Protein AF-A0A8T4JIY3-F1 (afdb_monomer)

Nearest PDB structures (foldseek):
  6nmj-assembly2_B  TM=4.000E-01  e=3.974E-01  Rattus norvegicus
  6nmg-assembly2_B  TM=3.898E-01  e=3.974E-01  Rattus norvegicus
  6eml-assembly1_e  TM=4.149E-01  e=6.117E-01  Saccharomyces cerevisiae S288C
  5wyj-assembly1_E3  TM=3.965E-01  e=6.456E-01  Saccharomyces cerevisiae S288C
  6zqf-assembly1_JH  TM=3.705E-01  e=2.486E+00  Saccharomyces cerevisiae S288C

Sequence (212 aa):
MASLEEGLSELHGLRNDLVSVITIREGEGHFEEVEEYETGWNIPTKEEDEWVWDVEPITRPDIDKRDSARFRLSEIYQKSDWHYIRYQAGLFINSDDLNDKILMWVQELKSELNGLVTKYHGIEIKKVPDEKLRMRAMRDAVLLFQRTKSDPIKRLLEDTYKTNDLKIIRKFARNALGYKSSSDIAIDCSMCILGAAALFGAVYYSYKTIFD

Secondary structure (DSSP, 8-state):
---HHHHHHHHHHHHHHHT-EEEE--S-EEEEEEEEE-TT---EEEEEEEEEESSPPEEEE-HHHHHHHHHHHHHHHHH-S-HHHHHHHHHHTT-TTHHHHHHHHHHHHHHHHTTEE--STT--EE----HHHHHHHHHHHHHHHHHH--HHHHHHHHHHHHH-S-HHHHHHHHHHTTPPPHHHHHHHHHHHHHHHHHHHHHHHHHHHSS--

Radius of gyration: 31.27 Å; Cα contacts (8 Å, |Δi|>4): 229; chains: 1; bounding box: 88×63×67 Å

pLDDT: mean 80.01, std 18.88, range [41.5, 97.75]

Structure (mmCIF, N/CA/C/O backbone):
data_AF-A0A8T4JIY3-F1
#
_entry.id   AF-A0A8T4JIY3-F1
#
loop_
_atom_site.group_PDB
_atom_site.id
_atom_site.type_symbol
_atom_site.label_atom_id
_atom_site.label_alt_id
_atom_site.label_comp_id
_atom_site.label_asym_id
_atom_site.label_entity_id
_atom_site.label_seq_id
_atom_site.pdbx_PDB_ins_code
_atom_site.Cartn_x
_atom_site.Cartn_y
_atom_site.Cartn_z
_atom_site.occupancy
_atom_si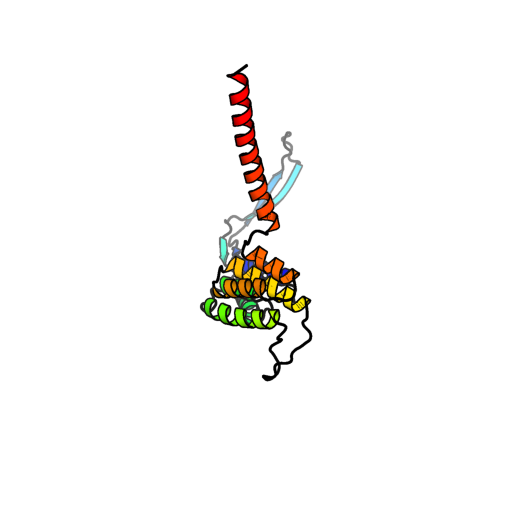te.B_iso_or_equiv
_atom_site.auth_seq_id
_atom_site.auth_comp_id
_atom_site.auth_asym_id
_atom_site.auth_atom_id
_atom_site.pdbx_PDB_model_num
ATOM 1 N N . MET A 1 1 ? 13.165 1.084 9.922 1.00 59.84 1 MET A N 1
ATOM 2 C CA . MET A 1 1 ? 11.867 0.890 9.246 1.00 59.84 1 MET A CA 1
ATOM 3 C C . MET A 1 1 ? 11.646 2.104 8.373 1.00 59.84 1 MET A C 1
ATOM 5 O O . MET A 1 1 ? 11.793 3.203 8.897 1.00 59.84 1 MET A O 1
ATOM 9 N N . ALA A 1 2 ? 11.388 1.910 7.080 1.00 77.50 2 ALA A N 1
ATOM 10 C CA . ALA A 1 2 ? 11.090 3.017 6.172 1.00 77.50 2 ALA A CA 1
ATOM 11 C C . ALA A 1 2 ? 9.747 3.661 6.551 1.00 77.50 2 ALA A C 1
ATOM 13 O O . ALA A 1 2 ? 8.819 2.970 7.001 1.00 77.50 2 ALA A O 1
ATOM 14 N N . SER A 1 3 ? 9.645 4.980 6.398 1.00 90.38 3 SER A N 1
ATOM 15 C CA . SER A 1 3 ? 8.371 5.678 6.589 1.00 90.38 3 SER A CA 1
ATOM 16 C C . SER A 1 3 ? 7.362 5.288 5.497 1.00 90.38 3 SER A C 1
ATOM 18 O O . SER A 1 3 ? 7.722 4.724 4.461 1.00 90.38 3 SER A O 1
ATOM 20 N N . LEU A 1 4 ? 6.070 5.545 5.735 1.00 90.75 4 LEU A N 1
ATOM 21 C CA . LEU A 1 4 ? 5.038 5.304 4.719 1.00 90.75 4 LEU A CA 1
ATOM 22 C C . LEU A 1 4 ? 5.310 6.166 3.480 1.00 90.75 4 LEU A C 1
ATOM 24 O O . LEU A 1 4 ? 5.181 5.704 2.353 1.00 90.75 4 LEU A O 1
ATOM 28 N N . GLU A 1 5 ? 5.698 7.414 3.709 1.00 93.00 5 GLU A N 1
ATOM 29 C CA . GLU A 1 5 ? 5.978 8.420 2.696 1.00 93.00 5 GLU A CA 1
ATOM 30 C C . GLU A 1 5 ? 7.184 8.029 1.833 1.00 93.00 5 GLU A C 1
ATOM 32 O O . GLU A 1 5 ? 7.093 8.084 0.607 1.00 93.00 5 GLU A O 1
ATOM 37 N N . GLU A 1 6 ? 8.273 7.556 2.451 1.00 92.56 6 GLU A N 1
ATOM 38 C CA . GLU A 1 6 ? 9.433 7.004 1.736 1.00 92.56 6 GLU A CA 1
ATOM 39 C C . GLU A 1 6 ? 9.028 5.835 0.840 1.00 92.56 6 GLU A C 1
ATOM 41 O O . GLU A 1 6 ? 9.345 5.829 -0.348 1.00 92.56 6 GLU A O 1
ATOM 46 N N . GLY A 1 7 ? 8.279 4.872 1.383 1.00 91.94 7 GLY A N 1
ATOM 47 C CA . GLY A 1 7 ? 7.881 3.698 0.616 1.00 91.94 7 GLY A CA 1
ATOM 48 C C . GLY A 1 7 ? 6.887 4.013 -0.511 1.00 91.94 7 GLY A C 1
ATOM 49 O O . GLY A 1 7 ? 6.925 3.375 -1.561 1.00 91.94 7 GLY A O 1
ATOM 50 N N . LEU A 1 8 ? 6.026 5.025 -0.352 1.00 92.88 8 LEU A N 1
ATOM 51 C CA . LEU A 1 8 ? 5.161 5.507 -1.436 1.00 92.88 8 LEU A CA 1
ATOM 52 C C . LEU A 1 8 ? 5.941 6.255 -2.520 1.00 92.88 8 LEU A C 1
ATOM 54 O O . LEU A 1 8 ? 5.627 6.105 -3.702 1.00 92.88 8 LEU A O 1
ATOM 58 N N . SER A 1 9 ? 6.955 7.028 -2.130 1.00 93.44 9 SER A N 1
ATOM 59 C CA . SER A 1 9 ? 7.862 7.690 -3.068 1.00 93.44 9 SER A CA 1
ATOM 60 C C . SER A 1 9 ? 8.637 6.662 -3.901 1.00 93.44 9 SER A C 1
ATOM 62 O O . SER A 1 9 ? 8.644 6.746 -5.130 1.00 93.44 9 SER A O 1
ATOM 64 N N . GLU A 1 10 ? 9.192 5.629 -3.251 1.00 95.19 10 GLU A N 1
ATOM 65 C CA . GLU A 1 10 ? 9.881 4.518 -3.923 1.00 95.19 10 GLU A CA 1
ATOM 66 C C . GLU A 1 10 ? 8.942 3.799 -4.905 1.00 95.19 10 GLU A C 1
ATOM 68 O O . GLU A 1 10 ? 9.286 3.628 -6.073 1.00 95.19 10 GLU A O 1
ATOM 73 N N . LEU A 1 11 ? 7.713 3.465 -4.487 1.00 94.56 11 LEU A N 1
ATOM 74 C CA . LEU A 1 11 ? 6.709 2.857 -5.370 1.00 94.56 11 LEU A CA 1
ATOM 75 C C . LEU A 1 11 ? 6.400 3.705 -6.608 1.00 94.56 11 LEU A C 1
ATOM 77 O O . LEU A 1 11 ? 6.222 3.156 -7.696 1.00 94.56 11 LEU A O 1
ATOM 81 N N . HIS A 1 12 ? 6.301 5.025 -6.454 1.00 93.06 12 HIS A N 1
ATOM 82 C CA . HIS A 1 12 ? 6.018 5.921 -7.571 1.00 93.06 12 HIS A CA 1
ATOM 83 C C . HIS A 1 12 ? 7.179 5.966 -8.571 1.00 93.06 12 HIS A C 1
ATOM 85 O O . HIS A 1 12 ? 6.938 5.891 -9.776 1.00 93.06 12 HI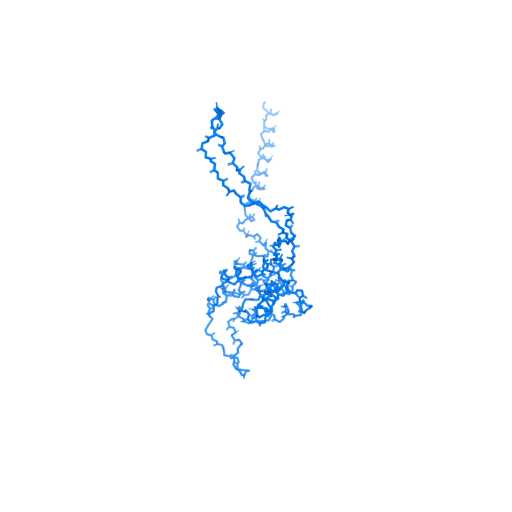S A O 1
ATOM 91 N N . GLY A 1 13 ? 8.423 6.026 -8.083 1.00 93.44 13 GLY A N 1
ATOM 92 C CA . GLY A 1 13 ? 9.618 5.945 -8.927 1.00 93.44 13 GLY A CA 1
ATOM 93 C C . GLY A 1 13 ? 9.661 4.641 -9.723 1.00 93.44 13 GLY A C 1
ATOM 94 O O . GLY A 1 13 ? 9.693 4.664 -10.950 1.00 93.44 13 GLY A O 1
ATOM 95 N N . LEU A 1 14 ? 9.510 3.508 -9.034 1.00 95.31 14 LEU A N 1
ATOM 96 C CA . LEU A 1 14 ? 9.540 2.185 -9.664 1.00 95.31 14 LEU A CA 1
ATOM 97 C C . LEU A 1 14 ? 8.408 1.985 -10.677 1.00 95.31 14 LEU A C 1
ATOM 99 O O . LEU A 1 14 ? 8.605 1.361 -11.717 1.00 95.31 14 LEU A O 1
ATOM 103 N N . ARG A 1 15 ? 7.218 2.535 -10.413 1.00 94.19 15 ARG A N 1
ATOM 104 C CA . ARG A 1 15 ? 6.114 2.515 -11.380 1.00 94.19 15 ARG A CA 1
ATOM 105 C C . ARG A 1 15 ? 6.480 3.250 -12.673 1.00 94.19 15 ARG A C 1
ATOM 107 O O . ARG A 1 15 ? 6.110 2.782 -13.746 1.00 94.19 15 ARG A O 1
ATOM 114 N N . ASN A 1 16 ? 7.173 4.383 -12.580 1.00 93.25 16 ASN A N 1
ATOM 115 C CA . ASN A 1 16 ? 7.617 5.123 -13.761 1.00 93.25 16 ASN A CA 1
ATOM 116 C C . ASN A 1 16 ? 8.701 4.343 -14.516 1.00 93.25 16 ASN A C 1
ATOM 118 O O . ASN A 1 16 ? 8.651 4.252 -15.742 1.00 93.25 16 ASN A O 1
ATOM 122 N N . ASP A 1 17 ? 9.611 3.696 -13.788 1.00 93.81 17 ASP A N 1
ATOM 123 C CA . ASP A 1 17 ? 10.648 2.852 -14.382 1.00 93.81 17 ASP A CA 1
ATOM 124 C C . ASP A 1 17 ? 10.060 1.628 -15.107 1.00 93.81 17 ASP A C 1
ATOM 126 O O . ASP A 1 17 ? 10.534 1.273 -16.186 1.00 93.81 17 ASP A O 1
ATOM 130 N N . LEU A 1 18 ? 8.958 1.042 -14.616 1.00 91.44 18 LEU A N 1
ATOM 131 C CA . LEU A 1 18 ? 8.245 -0.053 -15.296 1.00 91.44 18 LEU A CA 1
ATOM 132 C C . LEU A 1 18 ? 7.708 0.306 -16.689 1.00 91.44 18 LEU A C 1
ATOM 134 O O . LEU A 1 18 ? 7.499 -0.584 -17.518 1.00 91.44 18 LEU A O 1
ATOM 138 N N . VAL A 1 19 ? 7.447 1.586 -16.947 1.00 89.62 19 VAL A N 1
ATOM 139 C CA . VAL A 1 19 ? 6.950 2.071 -18.244 1.00 89.62 19 VAL A CA 1
ATOM 140 C C . VAL A 1 19 ? 8.001 2.870 -19.007 1.00 89.62 19 VAL A C 1
ATOM 142 O O . VAL A 1 19 ? 7.714 3.370 -20.094 1.00 89.62 19 VAL A O 1
ATOM 145 N N . SER A 1 20 ? 9.224 2.953 -18.480 1.00 85.88 20 SER A N 1
ATOM 146 C CA . SER A 1 20 ? 10.298 3.757 -19.055 1.00 85.88 20 SER A CA 1
ATOM 147 C C . SER A 1 20 ? 10.656 3.321 -20.477 1.00 85.88 20 SER A C 1
ATOM 149 O O . SER A 1 20 ? 10.541 2.148 -20.864 1.00 85.88 20 SER A O 1
ATOM 151 N N . VAL A 1 21 ? 11.037 4.305 -21.283 1.00 86.88 21 VAL A N 1
ATOM 152 C CA . VAL A 1 21 ? 11.451 4.142 -22.675 1.00 86.88 21 VAL A CA 1
ATOM 153 C C . VAL A 1 21 ? 12.793 4.832 -22.871 1.00 86.88 21 VAL A C 1
ATOM 155 O O . VAL A 1 21 ? 13.061 5.867 -22.262 1.00 86.88 21 VAL A O 1
ATOM 158 N N . ILE A 1 22 ? 13.622 4.249 -23.724 1.00 83.62 22 ILE A N 1
ATOM 159 C CA . ILE A 1 22 ? 14.832 4.864 -24.252 1.00 83.62 22 ILE A CA 1
ATOM 160 C C . ILE A 1 22 ? 14.538 5.452 -25.624 1.00 83.62 22 ILE A C 1
ATOM 162 O O . ILE A 1 22 ? 13.816 4.862 -26.430 1.00 83.62 22 ILE A O 1
ATOM 166 N N . THR A 1 23 ? 15.127 6.609 -25.887 1.00 84.44 23 THR A N 1
ATOM 167 C CA . THR A 1 23 ? 15.094 7.248 -27.198 1.00 84.44 23 THR A CA 1
ATOM 168 C C . THR A 1 23 ? 16.421 6.975 -27.884 1.00 84.44 23 THR A C 1
ATOM 170 O O . THR A 1 23 ? 17.469 7.364 -27.373 1.00 84.44 23 THR A O 1
ATOM 173 N N . ILE A 1 24 ? 16.377 6.294 -29.023 1.00 81.31 24 ILE A N 1
ATOM 174 C CA . ILE A 1 24 ? 17.552 5.936 -29.813 1.00 81.31 24 ILE A CA 1
ATOM 175 C C . ILE A 1 24 ? 17.487 6.715 -31.126 1.00 81.31 24 ILE A C 1
ATOM 177 O O . ILE A 1 24 ? 16.452 6.730 -31.789 1.00 81.31 24 ILE A O 1
ATOM 181 N N . ARG A 1 25 ? 18.589 7.361 -31.504 1.00 79.69 25 ARG A N 1
ATOM 182 C CA . ARG A 1 25 ? 18.784 7.917 -32.847 1.00 79.69 25 ARG A CA 1
ATOM 183 C C . ARG A 1 25 ? 19.836 7.054 -33.543 1.00 79.69 25 ARG A C 1
ATOM 185 O O . ARG A 1 25 ? 20.986 7.042 -33.120 1.00 79.69 25 ARG A O 1
ATOM 192 N N . GLU A 1 26 ? 19.419 6.271 -34.536 1.00 72.50 26 GLU A N 1
ATOM 193 C CA . GLU A 1 26 ? 20.295 5.428 -35.366 1.00 72.50 26 GLU A CA 1
ATOM 194 C C . GLU A 1 26 ? 20.371 6.071 -36.763 1.00 72.50 26 GLU A C 1
ATOM 196 O O . GLU A 1 26 ? 19.518 5.813 -37.607 1.00 72.50 26 GLU A O 1
ATOM 201 N N . GLY A 1 27 ? 21.346 6.956 -36.991 1.00 71.94 27 GLY A N 1
ATOM 202 C CA . GLY A 1 27 ? 21.536 7.644 -38.273 1.00 71.94 27 GLY A CA 1
ATOM 203 C C . GLY A 1 27 ? 22.726 8.600 -38.264 1.00 71.94 27 GLY A C 1
ATOM 204 O O . GLY A 1 27 ? 23.364 8.792 -37.228 1.00 71.94 27 GLY A O 1
ATOM 205 N N . GLU A 1 28 ? 23.031 9.169 -39.427 1.00 70.38 28 GLU A N 1
ATOM 206 C CA . GLU A 1 28 ? 23.994 10.264 -39.549 1.00 70.38 28 GLU A CA 1
ATOM 207 C C . GLU A 1 28 ? 23.347 11.574 -39.069 1.00 70.38 28 GLU A C 1
ATOM 209 O O . GLU A 1 28 ? 22.123 11.700 -38.962 1.00 70.38 28 GLU A O 1
ATOM 214 N N . GLY A 1 29 ? 24.189 12.518 -38.679 1.00 79.75 29 GLY A N 1
ATOM 215 C CA . GLY A 1 29 ? 23.788 13.892 -38.439 1.00 79.75 29 GLY A CA 1
ATOM 216 C C . GLY A 1 29 ? 24.779 14.802 -39.138 1.00 79.75 29 GLY A C 1
ATOM 217 O O . GLY A 1 29 ? 25.861 14.365 -39.550 1.00 79.75 29 GLY A O 1
ATOM 218 N N . HIS A 1 30 ? 24.414 16.064 -39.254 1.00 86.38 30 HIS A N 1
ATOM 219 C CA . HIS A 1 30 ? 25.266 17.091 -39.819 1.00 86.38 30 HIS A CA 1
ATOM 220 C C . HIS A 1 30 ? 25.228 18.334 -38.934 1.00 86.38 30 HIS A C 1
ATOM 222 O O . HIS A 1 30 ? 24.349 18.495 -38.089 1.00 86.38 30 HIS A O 1
ATOM 228 N N . PHE A 1 31 ? 26.225 19.197 -39.100 1.00 83.81 31 PHE A N 1
ATOM 229 C CA . PHE A 1 31 ? 26.163 20.538 -38.538 1.00 83.81 31 PHE A CA 1
ATOM 230 C C . PHE A 1 31 ? 25.357 21.413 -39.489 1.00 83.81 31 PHE A C 1
ATOM 232 O O . PHE A 1 31 ? 25.666 21.467 -40.682 1.00 83.81 31 PHE A O 1
ATOM 239 N N . GLU A 1 32 ? 24.323 22.050 -38.961 1.00 81.31 32 GLU A N 1
ATOM 240 C CA . GLU A 1 32 ? 23.561 23.078 -39.653 1.00 81.31 32 GLU A CA 1
ATOM 241 C C . GLU A 1 32 ? 23.903 24.422 -39.010 1.00 81.31 32 GLU A C 1
ATOM 243 O O . GLU A 1 32 ? 23.937 24.549 -37.784 1.00 81.31 32 GLU A O 1
ATOM 248 N N . GLU A 1 33 ? 24.210 25.409 -39.845 1.00 77.06 33 GLU A N 1
ATOM 249 C CA . GLU A 1 33 ? 24.438 26.776 -39.394 1.00 77.06 33 GLU A CA 1
ATOM 250 C C . GLU A 1 33 ? 23.075 27.403 -39.100 1.00 77.06 33 GLU A C 1
ATOM 252 O O . GLU A 1 33 ? 22.235 27.543 -39.995 1.00 77.06 33 GLU A O 1
ATOM 257 N N . VAL A 1 34 ? 22.829 27.735 -37.833 1.00 71.56 34 VAL A N 1
ATOM 258 C CA . VAL A 1 34 ? 21.559 28.321 -37.406 1.00 71.56 34 VAL A CA 1
ATOM 259 C C . VAL A 1 34 ? 21.761 29.810 -37.173 1.00 71.56 34 VAL A C 1
ATOM 261 O O . VAL A 1 34 ? 22.510 30.227 -36.289 1.00 71.56 34 VAL A O 1
ATOM 264 N N . GLU A 1 35 ? 21.067 30.624 -37.965 1.00 66.06 35 GLU A N 1
ATOM 265 C CA . GLU A 1 35 ? 21.025 32.072 -37.775 1.00 66.06 35 GLU A CA 1
ATOM 266 C C . GLU A 1 35 ? 19.898 32.433 -36.798 1.00 66.06 35 GLU A C 1
ATOM 268 O O . GLU A 1 35 ? 18.708 32.287 -37.101 1.00 66.06 35 GLU A O 1
ATOM 273 N N . GLU A 1 36 ? 20.259 32.924 -35.611 1.00 62.16 36 GLU A N 1
ATOM 274 C CA . GLU A 1 36 ? 19.281 33.443 -34.655 1.00 62.16 36 GLU A CA 1
ATOM 275 C C . GLU A 1 36 ? 18.971 34.918 -34.966 1.00 62.16 36 GLU A C 1
ATOM 277 O O . GLU A 1 36 ? 19.860 35.773 -35.045 1.00 62.16 36 GLU A O 1
ATOM 282 N N . TYR A 1 37 ? 17.684 35.223 -35.153 1.00 61.47 37 TYR A N 1
ATOM 283 C CA . TYR A 1 37 ? 17.202 36.575 -35.433 1.00 61.47 37 TYR A CA 1
ATOM 284 C C . TYR A 1 37 ? 16.471 37.147 -34.216 1.00 61.47 37 TYR A C 1
ATOM 286 O O . TYR A 1 37 ? 15.484 36.576 -33.746 1.00 61.47 37 TYR A O 1
ATOM 294 N N . GLU A 1 38 ? 16.875 38.329 -33.746 1.00 54.97 38 GLU A N 1
ATOM 295 C CA . GLU A 1 38 ? 16.067 39.083 -32.785 1.00 54.97 38 GLU A CA 1
ATOM 296 C C . GLU A 1 38 ? 14.801 39.626 -33.468 1.00 54.97 38 GLU A C 1
ATOM 298 O O . GLU A 1 38 ? 14.848 40.339 -34.474 1.00 54.97 38 GLU A O 1
ATOM 303 N N . THR A 1 39 ? 13.630 39.312 -32.907 1.00 59.09 39 THR A N 1
ATOM 304 C CA . THR A 1 39 ? 12.340 39.765 -33.441 1.00 59.09 39 THR A CA 1
ATOM 305 C C . THR A 1 39 ? 12.288 41.291 -33.561 1.00 59.09 39 THR A C 1
ATOM 307 O O . THR A 1 39 ? 12.209 41.996 -32.555 1.00 59.09 39 THR A O 1
ATOM 310 N N . GLY A 1 40 ? 12.276 41.797 -34.798 1.00 62.28 40 GLY A N 1
ATOM 311 C CA . GLY A 1 40 ? 12.098 43.219 -35.121 1.00 62.28 40 GLY A CA 1
ATOM 312 C C . GLY A 1 40 ? 13.208 43.840 -35.974 1.00 62.28 40 GLY A C 1
ATOM 313 O O . GLY A 1 40 ? 12.975 44.899 -36.556 1.00 62.28 40 GLY A O 1
ATOM 314 N N . TRP A 1 41 ? 14.364 43.183 -36.111 1.00 58.47 41 TRP A N 1
ATOM 315 C CA . TRP A 1 41 ? 15.469 43.638 -36.960 1.00 58.47 41 TRP A CA 1
ATOM 316 C C . TRP A 1 41 ? 16.076 42.432 -37.691 1.00 58.47 41 TRP A C 1
ATOM 318 O O . TRP A 1 41 ? 16.508 41.483 -37.053 1.00 58.47 41 TRP A O 1
ATOM 328 N N . ASN A 1 42 ? 16.120 42.453 -39.030 1.00 58.94 42 ASN A N 1
ATOM 329 C CA . ASN A 1 42 ? 16.755 41.404 -39.852 1.00 58.94 42 ASN A CA 1
ATOM 330 C C . ASN A 1 42 ? 18.294 41.505 -39.791 1.00 58.94 42 ASN A C 1
ATOM 332 O O . ASN A 1 42 ? 18.949 41.680 -40.817 1.00 58.94 42 ASN A O 1
ATOM 336 N N . ILE A 1 43 ? 18.867 41.502 -38.590 1.00 61.25 43 ILE A N 1
ATOM 337 C CA . ILE A 1 43 ? 20.313 41.487 -38.374 1.00 61.25 43 ILE A CA 1
ATOM 338 C C . ILE A 1 43 ? 20.604 40.207 -37.583 1.00 61.25 43 ILE A C 1
ATOM 340 O O . ILE A 1 43 ? 20.164 40.130 -36.435 1.00 61.25 43 ILE A O 1
ATOM 344 N N . PRO A 1 44 ? 21.282 39.206 -38.174 1.00 56.81 44 PRO A N 1
ATOM 345 C CA . PRO A 1 44 ? 21.654 37.994 -37.453 1.00 56.81 44 PRO A CA 1
ATOM 346 C C . PRO A 1 44 ? 22.625 38.363 -36.327 1.00 56.81 44 PRO A C 1
ATOM 348 O O . PRO A 1 44 ? 23.573 39.127 -36.530 1.00 56.81 44 PRO A O 1
ATOM 351 N N . THR A 1 45 ? 22.347 37.889 -35.113 1.00 60.09 45 THR A N 1
ATOM 352 C CA . THR A 1 45 ? 23.108 38.259 -33.908 1.00 60.09 45 THR A CA 1
ATOM 353 C C . THR A 1 45 ? 24.149 37.212 -33.519 1.00 60.09 45 THR A C 1
ATOM 355 O O . THR A 1 45 ? 25.065 37.533 -32.755 1.00 60.09 45 THR A O 1
ATOM 358 N N . LYS A 1 46 ? 24.045 35.986 -34.049 1.00 60.72 46 LYS A N 1
ATOM 359 C CA . LYS A 1 46 ? 24.961 34.877 -33.769 1.00 60.72 46 LYS A CA 1
ATOM 360 C C . LYS A 1 46 ? 24.849 33.793 -34.847 1.00 60.72 46 LYS A C 1
ATOM 362 O O . LYS A 1 46 ? 23.739 33.396 -35.186 1.00 60.72 46 LYS A O 1
ATOM 367 N N . GLU A 1 47 ? 25.992 33.331 -35.344 1.00 58.12 47 GLU A N 1
ATOM 368 C CA . GLU A 1 47 ? 26.124 32.114 -36.153 1.00 58.12 47 GLU A CA 1
ATOM 369 C C . GLU A 1 47 ? 26.633 31.021 -35.202 1.00 58.12 47 GLU A C 1
ATOM 371 O O . GLU A 1 47 ? 27.737 31.134 -34.657 1.00 58.12 47 GLU A O 1
ATOM 376 N N . GLU A 1 48 ? 25.807 30.012 -34.918 1.00 67.88 48 GLU A N 1
ATOM 377 C CA . GLU A 1 48 ? 26.225 28.829 -34.161 1.00 67.88 48 GLU A CA 1
ATOM 378 C C . GLU A 1 48 ? 25.966 27.569 -34.985 1.00 67.88 48 GLU A C 1
ATOM 380 O O . GLU A 1 48 ? 24.887 27.387 -35.548 1.00 67.88 48 GLU A O 1
ATOM 385 N N . ASP A 1 49 ? 26.967 26.690 -35.033 1.00 76.00 49 ASP A N 1
ATOM 386 C CA . ASP A 1 49 ? 26.818 25.362 -35.617 1.00 76.00 49 ASP A CA 1
ATOM 387 C C . ASP A 1 49 ? 26.043 24.477 -34.633 1.00 76.00 49 ASP A C 1
ATOM 389 O O . ASP A 1 49 ? 26.563 24.092 -33.576 1.00 76.00 49 ASP A O 1
ATOM 393 N N . GLU A 1 50 ? 24.809 24.112 -34.979 1.00 79.31 50 GLU A N 1
ATOM 394 C CA . GLU A 1 50 ? 24.037 23.129 -34.224 1.00 79.31 50 GLU A CA 1
ATOM 395 C C . GLU A 1 50 ? 24.129 21.753 -34.889 1.00 79.31 50 GLU A C 1
ATOM 397 O O . GLU A 1 50 ? 24.003 21.599 -36.103 1.00 79.31 50 GLU A O 1
ATOM 402 N N . TRP A 1 51 ? 24.360 20.709 -34.087 1.00 81.38 51 TRP A N 1
ATOM 403 C CA . TRP A 1 51 ? 24.312 19.336 -34.588 1.00 81.38 51 TRP A CA 1
ATOM 404 C C . TRP A 1 51 ? 22.857 18.895 -34.768 1.00 81.38 51 TRP A C 1
ATOM 406 O O . TRP A 1 51 ? 22.143 18.644 -33.788 1.00 81.38 51 TRP A O 1
ATOM 416 N N . VAL A 1 52 ? 22.441 18.735 -36.020 1.00 82.38 52 VAL A N 1
ATOM 417 C CA . VAL A 1 52 ? 21.107 18.281 -36.407 1.00 82.38 52 VAL A CA 1
ATOM 418 C C . VAL A 1 52 ? 21.169 16.810 -36.809 1.00 82.38 52 VAL A C 1
ATOM 420 O O . VAL A 1 52 ? 22.098 16.339 -37.460 1.00 82.38 52 VAL A O 1
ATOM 423 N N . TRP A 1 53 ? 20.180 16.042 -36.358 1.00 79.75 53 TRP A N 1
ATOM 424 C CA . TRP A 1 53 ? 20.070 14.625 -36.696 1.00 79.75 53 TRP A CA 1
ATOM 425 C C . TRP A 1 53 ? 19.158 14.457 -37.906 1.00 79.75 53 TRP A C 1
ATOM 427 O O . TRP A 1 53 ? 18.012 14.898 -37.860 1.00 79.75 53 TRP A O 1
ATOM 437 N N . ASP A 1 54 ? 19.626 13.741 -38.929 1.00 82.38 54 ASP A N 1
ATOM 438 C CA . ASP A 1 54 ? 18.884 13.523 -40.181 1.00 82.38 54 ASP A CA 1
ATOM 439 C C . ASP A 1 54 ? 17.753 12.493 -40.061 1.00 82.38 54 ASP A C 1
ATOM 441 O O . ASP A 1 54 ? 16.982 12.269 -40.996 1.00 82.38 54 ASP A O 1
ATOM 445 N N . VAL A 1 55 ? 17.652 11.836 -38.905 1.00 82.38 55 V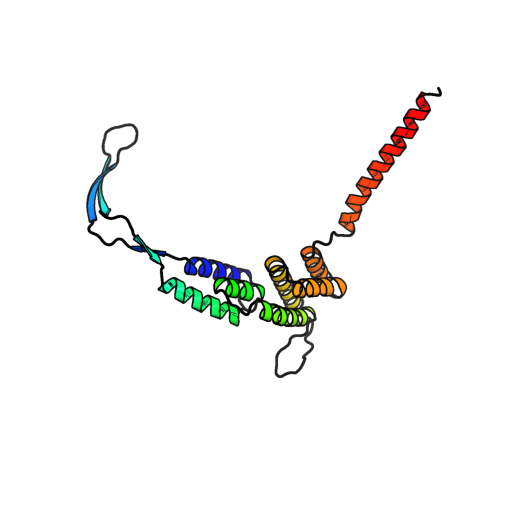AL A N 1
ATOM 446 C CA . VAL A 1 55 ? 16.663 10.794 -38.635 1.00 82.38 55 VAL A CA 1
ATOM 447 C C . VAL A 1 55 ? 15.825 11.119 -37.410 1.00 82.38 55 VAL A C 1
ATOM 449 O O . VAL A 1 55 ? 16.314 11.606 -36.384 1.00 82.38 55 VAL A O 1
ATOM 452 N N . GLU A 1 56 ? 14.543 10.776 -37.498 1.00 79.75 56 GLU A N 1
ATOM 453 C CA . GLU A 1 56 ? 13.644 10.874 -36.359 1.00 79.75 56 GLU A CA 1
ATOM 454 C C . GLU A 1 56 ? 14.045 9.884 -35.247 1.00 79.75 56 GLU A C 1
ATOM 456 O O . GLU A 1 56 ? 14.438 8.743 -35.517 1.00 79.75 56 GLU A O 1
ATOM 461 N N . PRO A 1 57 ? 13.936 10.287 -33.971 1.00 81.94 57 PRO A N 1
ATOM 462 C CA . PRO A 1 57 ? 14.211 9.403 -32.849 1.00 81.94 57 PRO A CA 1
ATOM 463 C C . PRO A 1 57 ? 13.220 8.233 -32.764 1.00 81.94 57 PRO A C 1
ATOM 465 O O . PRO A 1 57 ? 12.006 8.420 -32.798 1.00 81.94 57 PRO A O 1
ATOM 468 N N . ILE A 1 58 ? 13.739 7.029 -32.522 1.00 81.69 58 ILE A N 1
ATOM 469 C CA . ILE A 1 58 ? 12.951 5.817 -32.277 1.00 81.69 58 ILE A CA 1
ATOM 470 C C . ILE A 1 58 ? 12.881 5.565 -30.769 1.00 81.69 58 ILE A C 1
ATOM 472 O O . ILE A 1 58 ? 13.904 5.431 -30.098 1.00 81.69 58 ILE A O 1
ATOM 476 N N . THR A 1 59 ? 11.676 5.434 -30.217 1.00 87.19 59 THR A N 1
ATOM 477 C CA . THR A 1 59 ? 11.492 5.050 -28.809 1.00 87.19 59 THR A CA 1
ATOM 478 C C . THR A 1 59 ? 11.394 3.533 -28.659 1.00 87.19 59 THR A C 1
ATOM 480 O O . THR A 1 59 ? 10.538 2.905 -29.288 1.00 87.19 59 THR A O 1
ATOM 483 N N . ARG A 1 60 ? 12.215 2.933 -27.791 1.00 86.44 60 ARG A N 1
ATOM 484 C CA . ARG A 1 60 ? 12.146 1.508 -27.418 1.00 86.44 60 ARG A CA 1
ATOM 485 C C . ARG A 1 60 ? 11.970 1.353 -25.899 1.00 86.44 60 ARG A C 1
ATOM 487 O O . ARG A 1 60 ? 12.338 2.254 -25.152 1.00 86.44 60 ARG A O 1
ATOM 494 N N . PRO A 1 61 ? 11.402 0.242 -25.403 1.00 86.69 61 PRO A N 1
ATOM 495 C CA . PRO A 1 61 ? 11.400 -0.075 -23.974 1.00 86.69 61 PRO A CA 1
ATOM 496 C C . PRO A 1 61 ? 12.807 -0.058 -23.358 1.00 86.69 61 PRO A C 1
ATOM 498 O O . PRO A 1 61 ? 13.715 -0.676 -23.907 1.00 86.69 61 PRO A O 1
ATOM 501 N N . ASP A 1 62 ? 12.969 0.588 -22.202 1.00 93.69 62 ASP A N 1
ATOM 502 C CA . ASP A 1 62 ? 14.190 0.483 -21.390 1.00 93.69 62 ASP A CA 1
ATOM 503 C C . ASP A 1 62 ? 14.139 -0.833 -20.593 1.00 93.69 62 ASP A C 1
ATOM 505 O O . ASP A 1 62 ? 13.588 -0.894 -19.493 1.00 93.69 62 ASP A O 1
ATOM 509 N N . ILE A 1 63 ? 14.588 -1.931 -21.209 1.00 93.12 63 ILE A N 1
ATOM 510 C CA . ILE A 1 63 ? 14.441 -3.284 -20.643 1.00 93.12 63 ILE A CA 1
ATOM 511 C C . ILE A 1 63 ? 15.137 -3.384 -19.279 1.00 93.12 63 ILE A C 1
ATOM 513 O O . ILE A 1 63 ? 14.529 -3.877 -18.330 1.00 93.12 63 ILE A O 1
ATOM 517 N N . ASP A 1 64 ? 16.346 -2.836 -19.151 1.00 93.00 64 ASP A N 1
ATOM 518 C CA . ASP A 1 64 ? 17.140 -2.914 -17.922 1.00 93.00 64 ASP A CA 1
ATOM 519 C C . ASP A 1 64 ? 16.463 -2.183 -16.756 1.00 93.00 64 ASP A C 1
ATOM 521 O O . ASP A 1 64 ? 16.349 -2.733 -15.654 1.00 93.00 64 ASP A O 1
ATOM 525 N N . LYS A 1 65 ? 15.941 -0.966 -16.986 1.00 93.56 65 LYS A N 1
ATOM 526 C CA . LYS A 1 65 ? 15.177 -0.257 -15.946 1.00 93.56 65 LYS A CA 1
ATOM 527 C C . LYS A 1 65 ? 13.897 -0.984 -15.585 1.00 93.56 65 LYS A C 1
ATOM 529 O O . LYS A 1 65 ? 13.570 -1.080 -14.403 1.00 93.56 65 LYS A O 1
ATOM 534 N N . ARG A 1 66 ? 13.180 -1.514 -16.575 1.00 94.81 66 ARG A N 1
ATOM 535 C CA . ARG A 1 66 ? 11.931 -2.247 -16.338 1.00 94.81 66 ARG A CA 1
ATOM 536 C C . ARG A 1 66 ? 12.168 -3.501 -15.508 1.00 94.81 66 ARG A C 1
ATOM 538 O O . ARG A 1 66 ? 11.422 -3.740 -14.560 1.00 94.81 66 ARG A O 1
ATOM 545 N N . ASP A 1 67 ? 13.196 -4.279 -15.822 1.00 95.12 67 ASP A N 1
ATOM 546 C CA . ASP A 1 67 ? 13.492 -5.519 -15.108 1.00 95.12 67 ASP A CA 1
ATOM 547 C C . ASP A 1 67 ? 14.046 -5.252 -13.702 1.00 95.12 67 ASP A C 1
ATOM 549 O O . ASP A 1 67 ? 13.608 -5.893 -12.741 1.00 95.12 67 ASP A O 1
ATOM 553 N N . SER A 1 68 ? 14.897 -4.232 -13.542 1.00 96.19 68 SER A N 1
ATOM 554 C CA . SER A 1 68 ? 15.327 -3.747 -12.224 1.00 96.19 68 SER A CA 1
ATOM 555 C C . SER A 1 68 ? 14.133 -3.295 -11.370 1.00 96.19 68 SER A C 1
ATOM 557 O O . SER A 1 68 ? 13.992 -3.699 -10.210 1.00 96.19 68 SER A O 1
ATOM 559 N N . ALA A 1 69 ? 13.202 -2.538 -11.961 1.00 96.44 69 ALA A N 1
ATOM 560 C CA . ALA A 1 69 ? 12.002 -2.078 -11.275 1.00 96.44 69 ALA A CA 1
ATOM 561 C C . ALA A 1 69 ? 11.079 -3.236 -10.871 1.00 96.44 69 ALA A C 1
ATOM 563 O O . ALA A 1 69 ? 10.601 -3.269 -9.736 1.00 96.44 69 ALA A O 1
ATOM 564 N N . ARG A 1 70 ? 10.868 -4.227 -11.751 1.00 96.38 70 ARG A N 1
ATOM 565 C CA . ARG A 1 70 ? 10.102 -5.447 -11.430 1.00 96.38 70 ARG A CA 1
ATOM 566 C C . ARG A 1 70 ? 10.710 -6.205 -10.260 1.00 96.38 70 ARG A C 1
ATOM 568 O O . ARG A 1 70 ? 9.983 -6.576 -9.338 1.00 96.38 70 ARG A O 1
ATOM 575 N N . PHE A 1 71 ? 12.027 -6.413 -10.283 1.00 97.38 71 PHE A N 1
ATOM 576 C CA . PHE A 1 71 ? 12.733 -7.091 -9.200 1.00 97.38 71 PHE A CA 1
ATOM 577 C C . PHE A 1 71 ? 12.520 -6.358 -7.873 1.00 97.38 71 PHE A C 1
ATOM 579 O O . PHE A 1 71 ? 12.092 -6.961 -6.885 1.00 97.38 71 PHE A O 1
ATOM 586 N N . ARG A 1 72 ? 12.720 -5.036 -7.866 1.00 97.31 72 ARG A N 1
ATOM 587 C CA . ARG A 1 72 ? 12.571 -4.226 -6.657 1.00 97.31 72 ARG A CA 1
ATOM 588 C C . ARG A 1 72 ? 11.137 -4.211 -6.127 1.00 97.31 72 ARG A C 1
ATOM 590 O O . ARG A 1 72 ? 10.925 -4.347 -4.923 1.00 97.31 72 ARG A O 1
ATOM 597 N N . LEU A 1 73 ? 10.145 -4.114 -7.011 1.00 97.50 73 LEU A N 1
ATOM 598 C CA . LEU A 1 73 ? 8.733 -4.200 -6.634 1.00 97.50 73 LEU A CA 1
ATOM 599 C C . LEU A 1 73 ? 8.378 -5.563 -6.031 1.00 97.50 73 LEU A C 1
ATOM 601 O O . LEU A 1 73 ? 7.641 -5.611 -5.047 1.00 97.50 73 LEU A O 1
ATOM 605 N N . SER A 1 74 ? 8.944 -6.656 -6.549 1.00 97.00 74 SER A N 1
ATOM 606 C CA . SER A 1 74 ? 8.783 -7.983 -5.946 1.00 97.00 74 SER A CA 1
ATOM 607 C C . SER A 1 74 ? 9.368 -8.045 -4.529 1.00 97.00 74 SER A C 1
ATOM 609 O O . SER A 1 74 ? 8.763 -8.646 -3.639 1.00 97.00 74 SER A O 1
ATOM 611 N N . GLU A 1 75 ? 10.513 -7.406 -4.271 1.00 96.88 75 GLU A N 1
ATOM 612 C CA . GLU A 1 75 ? 11.065 -7.335 -2.913 1.00 96.88 75 GLU A CA 1
ATOM 613 C C . GLU A 1 75 ? 10.159 -6.549 -1.959 1.00 96.88 75 GLU A C 1
ATOM 615 O O . GLU A 1 75 ? 9.890 -7.005 -0.844 1.00 96.88 75 GLU A O 1
ATOM 620 N N . ILE A 1 76 ? 9.661 -5.388 -2.400 1.00 96.56 76 ILE A N 1
ATOM 621 C CA . ILE A 1 76 ? 8.734 -4.555 -1.623 1.00 96.56 76 ILE A CA 1
ATOM 622 C C . ILE A 1 76 ? 7.458 -5.339 -1.312 1.00 96.56 76 ILE A C 1
ATOM 624 O O . ILE A 1 76 ? 7.004 -5.336 -0.164 1.00 96.56 76 ILE A O 1
ATOM 628 N N . TYR A 1 77 ? 6.910 -6.048 -2.302 1.00 96.62 77 TYR A N 1
ATOM 629 C CA . TYR A 1 77 ? 5.727 -6.888 -2.139 1.00 96.62 77 TYR A CA 1
ATOM 630 C C . TYR A 1 77 ? 5.901 -7.928 -1.023 1.00 96.62 77 TYR A C 1
ATOM 632 O O . TYR A 1 77 ? 5.000 -8.127 -0.207 1.00 96.62 77 TYR A O 1
ATOM 640 N N . GLN A 1 78 ? 7.078 -8.548 -0.943 1.00 94.44 78 GLN A N 1
ATOM 641 C CA . GLN A 1 78 ? 7.363 -9.604 0.027 1.00 94.44 78 GLN A CA 1
ATOM 642 C C . GLN A 1 78 ? 7.734 -9.076 1.419 1.00 94.44 78 GLN A C 1
ATOM 644 O O . GLN A 1 78 ? 7.398 -9.710 2.420 1.00 94.44 78 GLN A O 1
ATOM 649 N N . LYS A 1 79 ? 8.458 -7.952 1.496 1.00 93.75 79 LYS A N 1
ATOM 650 C CA . LYS A 1 79 ? 9.184 -7.550 2.714 1.00 93.75 79 LYS A CA 1
ATOM 651 C C . LYS A 1 79 ? 8.735 -6.227 3.330 1.00 93.75 79 LYS A C 1
ATOM 653 O O . LYS A 1 79 ? 9.083 -5.991 4.481 1.00 93.75 79 LYS A O 1
ATOM 658 N N . SER A 1 80 ? 7.993 -5.370 2.621 1.00 94.19 80 SER A N 1
ATOM 659 C CA . SER A 1 80 ? 7.593 -4.056 3.158 1.00 94.19 80 SER A CA 1
ATOM 660 C C . SER A 1 80 ? 6.840 -4.209 4.473 1.00 94.19 80 SER A C 1
ATOM 662 O O . SER A 1 80 ? 6.014 -5.102 4.591 1.00 94.19 80 SER A O 1
ATOM 664 N N . ASP A 1 81 ? 7.067 -3.351 5.461 1.00 92.25 81 ASP A N 1
ATOM 665 C CA . ASP A 1 81 ? 6.312 -3.448 6.712 1.00 92.25 81 ASP A CA 1
ATOM 666 C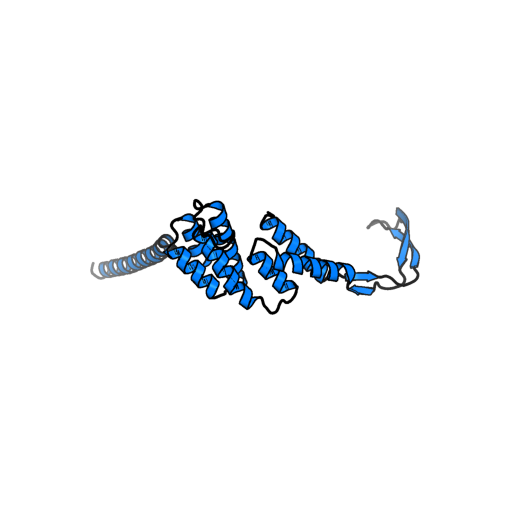 C . ASP A 1 81 ? 4.835 -3.048 6.514 1.00 92.25 81 ASP A C 1
ATOM 668 O O . ASP A 1 81 ? 3.975 -3.454 7.293 1.00 92.25 81 ASP A O 1
ATOM 672 N N . TRP A 1 82 ? 4.534 -2.228 5.501 1.00 95.62 82 TRP A N 1
ATOM 673 C CA . TRP A 1 82 ? 3.202 -1.676 5.242 1.00 95.62 82 TRP A CA 1
ATOM 674 C C . TRP A 1 82 ? 2.433 -2.538 4.245 1.00 95.62 82 TRP A C 1
ATOM 676 O O . TRP A 1 82 ? 2.825 -2.669 3.083 1.00 95.62 82 TRP A O 1
ATOM 686 N N . HIS A 1 83 ? 1.291 -3.065 4.665 1.00 96.81 83 HIS A N 1
ATOM 687 C CA . HIS A 1 83 ? 0.455 -3.931 3.844 1.00 96.81 83 HIS A CA 1
ATOM 688 C C . HIS A 1 83 ? -0.137 -3.188 2.642 1.00 96.81 83 HIS A C 1
ATOM 690 O O . HIS A 1 83 ? -0.223 -3.751 1.554 1.00 96.81 83 HIS A O 1
ATOM 696 N N . TYR A 1 84 ? -0.469 -1.903 2.787 1.00 96.94 84 TYR A N 1
ATOM 697 C CA . TYR A 1 84 ? -0.872 -1.050 1.671 1.00 96.94 84 TYR A CA 1
ATOM 698 C C . TYR A 1 84 ? 0.220 -0.933 0.600 1.00 96.94 84 TYR A C 1
ATOM 700 O O . TYR A 1 84 ? -0.069 -1.032 -0.592 1.00 96.94 84 TYR A O 1
ATOM 708 N N . ILE A 1 85 ? 1.481 -0.766 1.015 1.00 96.81 85 ILE A N 1
ATOM 709 C CA . ILE A 1 85 ? 2.622 -0.704 0.094 1.00 96.81 85 ILE A CA 1
ATOM 710 C C . ILE A 1 85 ? 2.812 -2.057 -0.593 1.00 96.81 85 ILE A C 1
ATOM 712 O O . ILE A 1 85 ? 2.965 -2.089 -1.812 1.00 96.81 85 ILE A O 1
ATOM 716 N N . ARG A 1 86 ? 2.738 -3.171 0.157 1.00 97.19 86 ARG A N 1
ATOM 717 C CA . ARG A 1 86 ? 2.766 -4.519 -0.435 1.00 97.19 86 ARG A CA 1
ATOM 718 C C . ARG A 1 86 ? 1.675 -4.662 -1.494 1.00 97.19 86 ARG A C 1
ATOM 720 O O . ARG A 1 86 ? 1.964 -5.052 -2.616 1.00 97.19 86 ARG A O 1
ATOM 727 N N . TYR A 1 87 ? 0.441 -4.278 -1.173 1.00 97.06 87 TYR A N 1
ATOM 728 C CA . TYR A 1 87 ? -0.682 -4.353 -2.105 1.00 97.06 87 TYR A CA 1
ATOM 729 C C . TYR A 1 87 ? -0.426 -3.570 -3.402 1.00 97.06 87 TYR A C 1
ATOM 731 O O . TYR A 1 87 ? -0.639 -4.096 -4.491 1.00 97.06 87 TYR A O 1
ATOM 739 N N . GLN A 1 88 ? 0.061 -2.329 -3.306 1.00 96.81 88 GLN A N 1
ATOM 740 C CA . GLN A 1 88 ? 0.376 -1.515 -4.486 1.00 96.81 88 GLN A CA 1
ATOM 741 C C . GLN A 1 88 ? 1.520 -2.115 -5.312 1.00 96.81 88 GLN A C 1
ATOM 743 O O . GLN A 1 88 ? 1.416 -2.169 -6.535 1.00 96.81 88 GLN A O 1
ATOM 748 N N . ALA A 1 89 ? 2.574 -2.614 -4.658 1.00 96.81 89 ALA A N 1
ATOM 749 C CA . ALA A 1 89 ? 3.670 -3.300 -5.335 1.00 96.81 89 ALA A CA 1
ATOM 750 C C . ALA A 1 89 ? 3.167 -4.527 -6.107 1.00 96.81 89 ALA A C 1
ATOM 752 O O . ALA A 1 89 ? 3.457 -4.670 -7.292 1.00 96.81 89 ALA A O 1
ATOM 753 N N . GLY A 1 90 ? 2.351 -5.360 -5.451 1.00 96.69 90 GLY A N 1
ATOM 754 C CA . GLY A 1 90 ? 1.737 -6.540 -6.052 1.00 96.69 90 GLY A CA 1
ATOM 755 C C . GLY A 1 90 ? 0.826 -6.197 -7.233 1.00 96.69 90 GLY A C 1
ATOM 756 O O . GLY A 1 90 ? 0.842 -6.911 -8.230 1.00 96.69 90 GLY A O 1
ATOM 757 N N . LEU A 1 91 ? 0.095 -5.075 -7.183 1.00 95.88 91 LEU A N 1
ATOM 758 C CA . LEU A 1 91 ? -0.677 -4.589 -8.333 1.00 95.88 91 LEU A CA 1
ATOM 759 C C . LEU A 1 91 ? 0.219 -4.212 -9.518 1.00 95.88 91 LEU A C 1
ATOM 761 O O . LEU A 1 91 ? -0.124 -4.520 -10.653 1.00 95.88 91 LEU A O 1
ATOM 765 N N . PHE A 1 92 ? 1.351 -3.547 -9.281 1.00 95.94 92 PHE A N 1
ATOM 766 C CA . PHE A 1 92 ? 2.249 -3.133 -10.365 1.00 95.94 92 PHE A CA 1
ATOM 767 C C . PHE A 1 92 ? 2.931 -4.310 -11.064 1.00 95.94 92 PHE A C 1
ATOM 769 O O . PHE A 1 92 ? 3.190 -4.233 -12.263 1.00 95.94 92 PHE A O 1
ATOM 776 N N . ILE A 1 93 ? 3.188 -5.400 -10.338 1.00 95.69 93 ILE A N 1
ATOM 777 C CA . ILE A 1 93 ? 3.757 -6.633 -10.901 1.00 95.69 93 ILE A CA 1
ATOM 778 C C . ILE A 1 93 ? 2.693 -7.664 -11.305 1.00 95.69 93 ILE A C 1
ATOM 780 O O . ILE A 1 93 ? 3.060 -8.766 -11.695 1.00 95.69 93 ILE A O 1
ATOM 784 N N . ASN A 1 94 ? 1.401 -7.313 -11.242 1.00 94.56 94 ASN A N 1
ATOM 785 C CA . ASN A 1 94 ? 0.265 -8.194 -11.542 1.00 94.56 94 ASN A CA 1
ATOM 786 C C . ASN A 1 94 ? 0.303 -9.531 -10.774 1.00 94.56 94 ASN A C 1
ATOM 788 O O . ASN A 1 94 ? 0.199 -10.596 -11.372 1.00 94.56 94 ASN A O 1
ATOM 792 N N . SER A 1 95 ? 0.479 -9.482 -9.452 1.00 94.75 95 SER A N 1
ATOM 793 C CA . SER A 1 95 ? 0.491 -10.688 -8.615 1.00 94.75 95 SER A CA 1
ATOM 794 C C . SER A 1 95 ? -0.903 -11.313 -8.495 1.00 94.75 95 SER A C 1
ATOM 796 O O . SER A 1 95 ? -1.856 -10.637 -8.101 1.00 94.75 95 SER A O 1
ATOM 798 N N . ASP A 1 96 ? -1.008 -12.616 -8.760 1.00 93.62 96 ASP A N 1
ATOM 799 C CA . ASP A 1 96 ? -2.285 -13.349 -8.775 1.00 93.62 96 ASP A CA 1
ATOM 800 C C . ASP A 1 96 ? -2.841 -13.659 -7.370 1.00 93.62 96 ASP A C 1
ATOM 802 O O . ASP A 1 96 ? -4.033 -13.904 -7.195 1.00 93.62 96 ASP A O 1
ATOM 806 N N . ASP A 1 97 ? -1.993 -13.623 -6.340 1.00 93.38 97 ASP A N 1
ATOM 807 C CA . ASP A 1 97 ? -2.312 -14.026 -4.963 1.00 93.38 97 ASP A CA 1
ATOM 808 C C . ASP A 1 97 ? -2.767 -12.866 -4.054 1.00 93.38 97 ASP A C 1
ATOM 810 O O . ASP A 1 97 ? -2.956 -13.047 -2.848 1.00 93.38 97 ASP A O 1
ATOM 814 N N . LEU A 1 98 ? -2.971 -11.663 -4.606 1.00 92.31 98 LEU A N 1
ATOM 815 C CA . LEU A 1 98 ? -3.297 -10.456 -3.832 1.00 92.31 98 LEU A CA 1
ATOM 816 C C . LEU A 1 98 ? -4.524 -10.625 -2.927 1.00 92.31 98 LEU A C 1
ATOM 818 O O . LEU A 1 98 ? -4.513 -10.181 -1.777 1.00 92.31 98 LEU A O 1
ATOM 822 N N . ASN A 1 99 ? -5.579 -11.270 -3.428 1.00 89.00 99 ASN A N 1
ATOM 823 C CA . ASN A 1 99 ? -6.814 -11.471 -2.668 1.00 89.00 99 ASN A CA 1
ATOM 824 C C . ASN A 1 99 ? -6.599 -12.379 -1.449 1.00 89.00 99 ASN A C 1
ATOM 826 O O . ASN A 1 99 ? -7.104 -12.080 -0.364 1.00 89.00 99 ASN A O 1
ATOM 830 N N . ASP A 1 100 ? -5.794 -13.431 -1.601 1.00 91.81 100 ASP A N 1
ATOM 831 C CA . ASP A 1 100 ? -5.462 -14.349 -0.511 1.00 91.81 100 ASP A CA 1
ATOM 832 C C . ASP A 1 100 ? -4.595 -13.653 0.544 1.00 91.81 100 ASP A C 1
ATOM 834 O O . ASP A 1 100 ? -4.801 -13.818 1.753 1.00 91.81 100 ASP A O 1
ATOM 838 N N . LYS A 1 101 ? -3.666 -12.790 0.108 1.00 93.94 101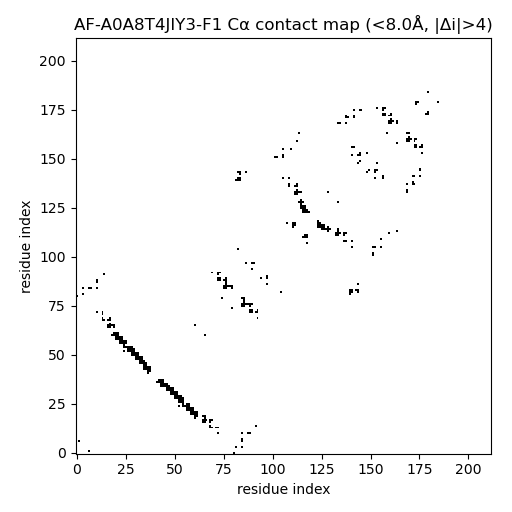 LYS A N 1
ATOM 839 C CA . LYS A 1 101 ? -2.838 -11.992 1.020 1.00 93.94 101 LYS A CA 1
ATOM 840 C C . LYS A 1 101 ? -3.642 -10.998 1.845 1.00 93.94 101 LYS A C 1
ATOM 842 O O . LYS A 1 101 ? -3.318 -10.824 3.018 1.00 93.94 101 LYS A O 1
ATOM 847 N N . ILE A 1 102 ? -4.700 -10.391 1.296 1.00 94.56 102 ILE A N 1
ATOM 848 C CA . ILE A 1 102 ? -5.547 -9.452 2.052 1.00 94.56 102 ILE A CA 1
ATOM 849 C C . ILE A 1 102 ? -6.094 -10.111 3.323 1.00 94.56 102 ILE A C 1
ATOM 851 O O . ILE A 1 102 ? -6.074 -9.489 4.384 1.00 94.56 102 ILE A O 1
ATOM 855 N N . LEU A 1 103 ? -6.547 -11.367 3.252 1.00 94.38 103 LEU A N 1
ATOM 856 C CA . LEU A 1 103 ? -7.075 -12.074 4.423 1.00 94.38 103 LEU A CA 1
ATOM 857 C C . LEU A 1 103 ? -6.010 -12.265 5.507 1.00 94.38 103 LEU A C 1
ATOM 859 O O . LEU A 1 103 ? -6.288 -12.044 6.686 1.00 94.38 103 LEU A O 1
ATOM 863 N N . MET A 1 104 ? -4.790 -12.629 5.107 1.00 94.44 104 MET A N 1
ATOM 864 C CA . MET A 1 104 ? -3.651 -12.767 6.014 1.00 94.44 104 MET A CA 1
ATOM 865 C C . MET A 1 104 ? -3.288 -11.421 6.658 1.00 94.44 104 MET A C 1
ATOM 867 O O . MET A 1 104 ? -3.195 -11.328 7.881 1.00 94.44 104 MET A O 1
ATOM 871 N N . TRP A 1 105 ? -3.171 -10.361 5.856 1.00 95.75 105 TRP A N 1
ATOM 872 C CA . TRP A 1 105 ? -2.840 -9.016 6.332 1.00 95.75 105 TRP A CA 1
ATOM 873 C C . TRP A 1 105 ? -3.904 -8.446 7.272 1.00 95.75 105 TRP A C 1
ATOM 875 O O . TRP A 1 105 ? -3.573 -7.770 8.240 1.00 95.75 105 TRP A O 1
ATOM 885 N N . VAL A 1 106 ? -5.186 -8.756 7.050 1.00 95.94 106 VAL A N 1
ATOM 886 C CA . VAL A 1 106 ? -6.264 -8.387 7.981 1.00 95.94 106 VAL A CA 1
ATOM 887 C C . VAL A 1 106 ? -6.043 -9.005 9.363 1.00 95.94 106 VAL A C 1
ATOM 889 O O . VAL A 1 106 ? -6.280 -8.326 10.363 1.00 95.94 106 VAL A O 1
ATOM 892 N N . GLN A 1 107 ? -5.568 -10.252 9.452 1.00 94.06 107 GLN A N 1
ATOM 893 C CA . GLN A 1 107 ? -5.256 -10.876 10.745 1.00 94.06 107 GLN A CA 1
ATOM 894 C C . GLN A 1 107 ? -4.034 -10.236 11.411 1.00 94.06 107 GLN A C 1
ATOM 896 O O . GLN A 1 107 ? -4.074 -9.968 12.613 1.00 94.06 107 GLN A O 1
ATOM 901 N N . GLU A 1 108 ? -2.984 -9.934 10.641 1.00 93.44 108 GLU A N 1
ATOM 902 C CA . GLU A 1 108 ? -1.788 -9.235 11.138 1.00 93.44 108 GLU A CA 1
ATOM 903 C C . GLU A 1 108 ? -2.161 -7.849 11.697 1.00 93.44 108 GLU A C 1
ATOM 905 O O . GLU A 1 108 ? -1.891 -7.549 12.862 1.00 93.44 108 GLU A O 1
ATOM 910 N N . LEU A 1 109 ? -2.914 -7.052 10.930 1.00 94.94 109 LEU A N 1
ATOM 911 C CA . LEU A 1 109 ? -3.413 -5.738 11.349 1.00 94.94 109 LEU A CA 1
ATOM 912 C C . LEU A 1 109 ? -4.336 -5.819 12.569 1.00 94.94 109 LEU A C 1
ATOM 914 O O . LEU A 1 109 ? -4.250 -4.979 13.465 1.00 94.94 109 LEU A O 1
ATOM 918 N N . LYS A 1 110 ? -5.212 -6.830 12.639 1.00 93.56 110 LYS A N 1
ATOM 919 C CA . LYS A 1 110 ? -6.074 -7.065 13.806 1.00 93.56 110 LYS A CA 1
ATOM 920 C C . LYS A 1 110 ? -5.251 -7.349 15.060 1.00 93.56 110 LYS A C 1
ATOM 922 O O . LYS A 1 110 ? -5.569 -6.824 16.127 1.00 93.56 110 LYS A O 1
ATOM 927 N N . SER A 1 111 ? -4.205 -8.163 14.935 1.00 89.94 111 SER A N 1
ATOM 928 C CA . SER A 1 111 ? -3.279 -8.459 16.027 1.00 89.94 111 SER A CA 1
ATOM 929 C C . SER A 1 111 ? -2.604 -7.174 16.517 1.00 89.94 111 SER A C 1
ATOM 931 O O . SER A 1 111 ? -2.691 -6.847 17.703 1.00 89.94 111 SER A O 1
ATOM 933 N N . GLU A 1 112 ? -2.037 -6.386 15.596 1.00 90.44 112 GLU A N 1
ATOM 934 C CA . GLU A 1 112 ? -1.386 -5.111 15.915 1.00 90.44 112 GLU A CA 1
ATOM 935 C C . GLU A 1 112 ? -2.348 -4.117 16.585 1.00 90.44 112 GLU A C 1
ATOM 937 O O . GLU A 1 112 ? -2.013 -3.532 17.616 1.00 90.44 112 GLU A O 1
ATOM 942 N N . LEU A 1 113 ? -3.575 -3.969 16.070 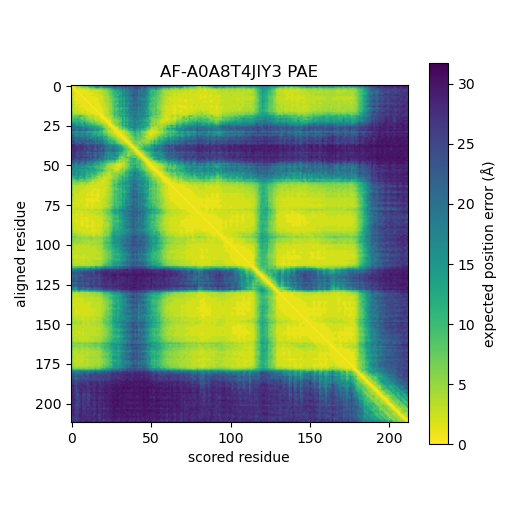1.00 91.25 113 LEU A N 1
ATOM 943 C CA . LEU A 1 113 ? -4.604 -3.080 16.628 1.00 91.25 113 LEU A CA 1
ATOM 944 C C . LEU A 1 113 ? -5.046 -3.469 18.043 1.00 91.25 113 LEU A C 1
ATOM 946 O O . LEU A 1 113 ? -5.420 -2.587 18.826 1.00 91.25 113 LEU A O 1
ATOM 950 N N . ASN A 1 114 ? -4.972 -4.754 18.386 1.00 87.00 114 ASN A N 1
ATOM 951 C CA . ASN A 1 114 ? -5.275 -5.273 19.719 1.00 87.00 114 ASN A CA 1
ATOM 952 C C . ASN A 1 114 ? -4.061 -5.251 20.666 1.00 87.00 114 ASN A C 1
ATOM 954 O O . ASN A 1 114 ? -4.175 -5.685 21.810 1.00 87.00 114 ASN A O 1
ATOM 958 N N . GLY A 1 115 ? -2.903 -4.753 20.213 1.00 77.75 115 GLY A N 1
ATOM 959 C CA . GLY A 1 115 ? -1.662 -4.766 20.993 1.00 77.75 115 GLY A CA 1
ATOM 960 C C . GLY A 1 115 ? -1.050 -6.162 21.144 1.00 77.75 115 GLY A C 1
ATOM 961 O O . GLY A 1 115 ? -0.159 -6.361 21.968 1.00 77.75 115 GLY A O 1
ATOM 962 N N . LEU A 1 116 ? -1.514 -7.133 20.355 1.00 68.94 116 LEU A N 1
ATOM 963 C CA . LEU A 1 116 ? -0.934 -8.465 20.276 1.00 68.94 116 LEU A CA 1
ATOM 964 C C . LEU A 1 116 ? 0.177 -8.411 19.226 1.00 68.94 116 LEU A C 1
ATOM 966 O O . LEU A 1 116 ? -0.084 -8.405 18.025 1.00 68.94 116 LEU A O 1
ATOM 970 N N . VAL A 1 117 ? 1.434 -8.337 19.661 1.00 59.38 117 VAL A N 1
ATOM 971 C CA . VAL A 1 117 ? 2.564 -8.466 18.734 1.00 59.38 117 VAL A CA 1
ATOM 972 C C . VAL A 1 117 ? 2.833 -9.951 18.539 1.00 59.38 117 VAL A C 1
ATOM 974 O O . VAL A 1 117 ? 3.443 -10.605 19.383 1.00 59.38 117 VAL A O 1
ATOM 977 N N . THR A 1 118 ? 2.385 -10.503 17.419 1.00 53.97 118 THR A N 1
ATOM 978 C CA . THR A 1 118 ? 2.779 -11.846 17.001 1.00 53.97 118 THR A CA 1
ATOM 979 C C . THR A 1 118 ? 4.173 -11.774 16.379 1.00 53.97 118 THR A C 1
ATOM 981 O O . THR A 1 118 ? 4.310 -11.352 15.235 1.00 53.97 118 THR A O 1
ATOM 984 N N . LYS A 1 119 ? 5.212 -12.168 17.138 1.00 49.56 119 LYS A N 1
ATOM 985 C CA . LYS A 1 119 ? 6.314 -13.060 16.694 1.00 49.56 119 LYS A CA 1
ATOM 986 C C . LYS A 1 119 ? 7.488 -13.098 17.688 1.00 49.56 119 LYS A C 1
ATOM 988 O O . LYS A 1 119 ? 8.330 -12.209 17.696 1.00 49.56 119 LYS A O 1
ATOM 993 N N . TYR A 1 120 ? 7.582 -14.205 18.429 1.00 41.50 120 TYR A N 1
ATOM 994 C CA . TYR A 1 120 ? 8.783 -15.052 18.543 1.00 41.50 120 TYR A CA 1
ATOM 995 C C . TYR A 1 120 ? 8.329 -16.458 19.001 1.00 41.50 120 TYR A C 1
ATOM 997 O O . TYR A 1 120 ? 7.723 -16.591 20.059 1.00 41.50 120 TYR A O 1
ATOM 1005 N N . HIS A 1 121 ? 8.566 -17.502 18.193 1.00 43.72 121 HIS A N 1
ATOM 1006 C CA . HIS A 1 121 ? 8.416 -18.922 18.583 1.00 43.72 121 HIS A CA 1
ATOM 1007 C C . HIS A 1 121 ? 7.057 -19.358 19.190 1.00 43.72 121 HIS A C 1
ATOM 1009 O O . HIS A 1 121 ? 7.013 -20.199 20.081 1.00 43.72 121 HIS A O 1
ATOM 1015 N N . GLY A 1 122 ? 5.928 -18.819 18.714 1.00 51.69 122 GLY A N 1
ATOM 1016 C CA . GLY A 1 122 ? 4.598 -19.277 19.154 1.00 51.69 122 GLY A CA 1
ATOM 1017 C C . GLY A 1 122 ? 4.193 -18.853 20.572 1.00 51.69 122 GLY A C 1
ATOM 1018 O O . GLY A 1 122 ? 3.189 -19.339 21.081 1.00 51.69 122 GLY A O 1
ATOM 1019 N N . ILE A 1 123 ? 4.937 -17.938 21.202 1.00 50.41 123 ILE A N 1
ATOM 1020 C CA . ILE A 1 123 ? 4.592 -17.385 22.514 1.00 50.41 123 ILE A CA 1
ATOM 1021 C C . ILE A 1 123 ? 3.924 -16.021 22.310 1.00 50.41 123 ILE A C 1
ATOM 1023 O O . ILE A 1 123 ? 4.550 -15.072 21.830 1.00 50.41 123 ILE A O 1
ATOM 1027 N N . GLU A 1 124 ? 2.645 -15.916 22.675 1.00 51.50 124 GLU A N 1
ATOM 1028 C CA . GLU A 1 124 ? 1.931 -14.640 22.756 1.00 51.50 124 GLU A CA 1
ATOM 1029 C C . GLU A 1 124 ? 2.472 -13.823 23.933 1.00 51.50 124 GLU A C 1
ATOM 1031 O O . GLU A 1 124 ? 2.079 -14.000 25.086 1.00 51.50 124 GLU A O 1
ATOM 1036 N N . ILE A 1 125 ? 3.388 -12.899 23.655 1.00 53.25 125 ILE A N 1
ATOM 1037 C CA . ILE A 1 125 ? 3.820 -11.924 24.653 1.00 53.25 125 ILE A CA 1
ATOM 1038 C C . ILE A 1 125 ? 2.870 -10.730 24.544 1.00 53.25 125 ILE A C 1
ATOM 1040 O O . ILE A 1 125 ? 2.980 -9.925 23.618 1.00 53.25 125 ILE A O 1
ATOM 1044 N N . LYS A 1 126 ? 1.933 -10.598 25.495 1.00 50.94 126 LYS A N 1
ATOM 1045 C CA . LYS A 1 126 ? 1.184 -9.348 25.707 1.00 50.94 126 LYS A CA 1
ATOM 1046 C C . LYS A 1 126 ? 2.184 -8.245 26.048 1.00 50.94 126 LYS A C 1
ATOM 1048 O O . LYS A 1 126 ? 2.572 -8.074 27.202 1.00 50.94 126 LYS A O 1
ATOM 1053 N N . LYS A 1 127 ? 2.639 -7.516 25.033 1.00 54.38 127 LYS A N 1
ATOM 1054 C CA . LYS A 1 127 ? 3.417 -6.298 25.225 1.00 54.38 127 LYS A CA 1
ATOM 1055 C C . LYS A 1 127 ? 2.454 -5.183 25.630 1.00 54.38 127 LYS A C 1
ATOM 1057 O O . LYS A 1 127 ? 1.289 -5.187 25.235 1.00 54.38 127 LYS A O 1
ATOM 1062 N N . VAL A 1 128 ? 2.940 -4.237 26.430 1.00 56.88 128 VAL A N 1
ATOM 1063 C CA . VAL A 1 128 ? 2.226 -2.982 26.705 1.00 56.88 128 VAL A CA 1
ATOM 1064 C C . VAL A 1 128 ? 1.750 -2.401 25.363 1.00 56.88 128 VAL A C 1
ATOM 1066 O O . VAL A 1 128 ? 2.568 -2.353 24.440 1.00 56.88 128 VAL A O 1
ATOM 1069 N N . PRO A 1 129 ? 0.468 -2.008 25.216 1.00 61.97 129 PRO A N 1
ATOM 1070 C CA . PRO A 1 129 ? -0.055 -1.506 23.951 1.00 61.97 129 PRO A CA 1
ATOM 1071 C C . PRO A 1 129 ? 0.763 -0.298 23.483 1.00 61.97 129 PRO A C 1
ATOM 1073 O O . PRO A 1 129 ? 0.686 0.773 24.081 1.00 61.97 129 PRO A O 1
ATOM 1076 N N . ASP A 1 130 ? 1.555 -0.462 22.424 1.00 80.25 130 ASP A N 1
ATOM 1077 C CA . ASP A 1 130 ? 2.256 0.658 21.802 1.00 80.25 130 ASP A CA 1
ATOM 1078 C C . ASP A 1 130 ? 1.255 1.424 20.933 1.00 80.25 130 ASP A C 1
ATOM 1080 O O . ASP A 1 130 ? 0.891 0.992 19.836 1.00 80.25 130 ASP A O 1
ATOM 1084 N N . GLU A 1 131 ? 0.777 2.562 21.439 1.00 87.19 131 GLU A N 1
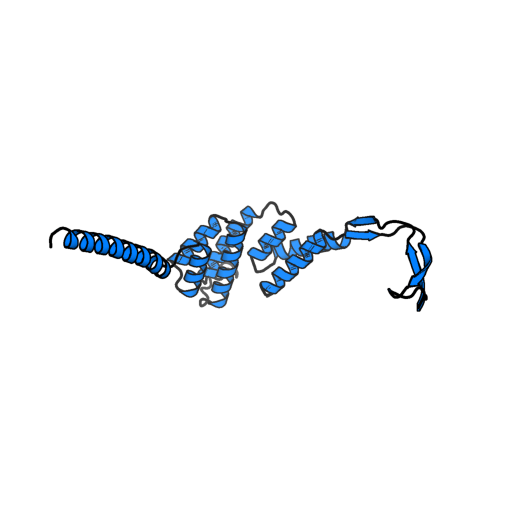ATOM 1085 C CA . GLU A 1 131 ? -0.146 3.442 20.722 1.00 87.19 131 GLU A CA 1
ATOM 1086 C C . GLU A 1 131 ? 0.373 3.800 19.322 1.00 87.19 131 GLU A C 1
ATOM 1088 O O . GLU A 1 131 ? -0.418 3.854 18.378 1.00 87.19 131 GLU A O 1
ATOM 1093 N N . LYS A 1 132 ? 1.693 3.966 19.142 1.00 88.00 132 LYS A N 1
ATOM 1094 C CA . LYS A 1 132 ? 2.275 4.275 17.828 1.00 88.00 132 LYS A CA 1
ATOM 1095 C C . LYS A 1 132 ? 2.088 3.120 16.853 1.00 88.00 132 LYS A C 1
ATOM 1097 O O . LYS A 1 132 ? 1.697 3.359 15.710 1.00 88.00 132 LYS A O 1
ATOM 1102 N N . LEU A 1 133 ? 2.314 1.885 17.301 1.00 88.50 133 LEU A N 1
ATOM 1103 C CA . LEU A 1 133 ? 2.114 0.692 16.478 1.00 88.50 133 LEU A CA 1
ATOM 1104 C C . LEU A 1 133 ? 0.639 0.530 16.091 1.00 88.50 133 LEU A C 1
ATOM 1106 O O . LEU A 1 133 ? 0.321 0.311 14.927 1.00 88.50 133 LEU A O 1
ATOM 1110 N N . ARG A 1 134 ? -0.278 0.728 17.041 1.00 91.62 134 ARG A N 1
ATOM 1111 C CA . ARG A 1 134 ? -1.723 0.633 16.783 1.00 91.62 134 ARG A CA 1
ATOM 1112 C C . ARG A 1 134 ? -2.199 1.717 15.815 1.00 91.62 134 ARG A C 1
ATOM 1114 O O . ARG A 1 134 ? -2.992 1.445 14.919 1.00 91.62 134 ARG A O 1
ATOM 1121 N N . MET A 1 135 ? -1.687 2.940 15.955 1.00 92.25 135 MET A N 1
ATOM 1122 C CA . MET A 1 135 ? -1.966 4.036 15.026 1.00 92.25 135 MET A CA 1
ATOM 1123 C C . MET A 1 135 ? -1.405 3.769 13.628 1.00 92.25 135 MET A C 1
ATOM 1125 O O . MET A 1 135 ? -2.063 4.089 12.638 1.00 92.25 135 MET A O 1
ATOM 1129 N N . ARG A 1 136 ? -0.217 3.163 13.534 1.00 93.00 136 ARG A N 1
ATOM 1130 C CA . ARG A 1 136 ? 0.371 2.710 12.270 1.00 93.00 136 ARG A CA 1
ATOM 1131 C C . ARG A 1 136 ? -0.522 1.663 11.595 1.00 93.00 136 ARG A C 1
ATOM 1133 O O . ARG A 1 136 ? -0.918 1.882 10.453 1.00 93.00 136 ARG A O 1
ATOM 1140 N N . ALA A 1 137 ? -0.904 0.606 12.314 1.00 94.69 137 ALA A N 1
ATOM 1141 C CA . ALA A 1 137 ? -1.807 -0.436 11.822 1.00 94.69 137 ALA A CA 1
ATOM 1142 C C . ALA A 1 137 ? -3.156 0.143 11.369 1.00 94.69 137 ALA A C 1
ATOM 1144 O O . ALA A 1 137 ? -3.668 -0.194 10.304 1.00 94.69 137 ALA A O 1
ATOM 1145 N N . MET A 1 138 ? -3.709 1.086 12.139 1.00 96.44 138 MET A N 1
ATOM 1146 C CA . MET A 1 138 ? -4.947 1.777 11.782 1.00 96.44 138 MET A CA 1
ATOM 1147 C C . MET A 1 138 ? -4.810 2.544 10.461 1.00 96.44 138 MET A C 1
ATOM 1149 O O . MET A 1 138 ? -5.689 2.450 9.607 1.00 96.44 138 MET A O 1
ATOM 1153 N N . ARG A 1 139 ? -3.718 3.298 10.271 1.00 95.88 139 ARG A N 1
ATOM 1154 C CA . ARG A 1 139 ? -3.461 4.027 9.015 1.00 95.88 139 ARG A CA 1
ATOM 1155 C C . ARG A 1 139 ? -3.344 3.072 7.832 1.00 95.88 139 ARG A C 1
ATOM 1157 O O . ARG A 1 139 ? -3.962 3.320 6.801 1.00 95.88 139 ARG A O 1
ATOM 1164 N N . ASP A 1 140 ? -2.600 1.986 8.006 1.00 96.94 140 ASP A N 1
ATOM 1165 C CA . ASP A 1 140 ? -2.402 0.965 6.979 1.00 96.94 140 ASP A CA 1
ATOM 1166 C C . ASP A 1 140 ? -3.739 0.325 6.562 1.00 96.94 140 ASP A C 1
ATOM 1168 O O . ASP A 1 140 ? -4.091 0.315 5.381 1.00 96.94 140 ASP A O 1
ATOM 1172 N N . ALA A 1 141 ? -4.562 -0.076 7.539 1.00 97.31 141 ALA A N 1
ATOM 1173 C CA . ALA A 1 141 ? -5.900 -0.618 7.306 1.00 97.31 141 ALA A CA 1
ATOM 1174 C C . ALA A 1 141 ? -6.822 0.362 6.557 1.00 97.31 141 ALA A C 1
ATOM 1176 O O . ALA A 1 141 ? -7.563 -0.047 5.661 1.00 97.31 141 ALA A O 1
ATOM 1177 N N . VAL A 1 142 ? -6.779 1.659 6.890 1.00 96.75 142 VAL A N 1
ATOM 1178 C CA . VAL A 1 142 ? -7.577 2.685 6.195 1.00 96.75 142 VAL A CA 1
ATOM 1179 C C . VAL A 1 142 ? -7.153 2.824 4.737 1.00 96.75 142 VAL A C 1
ATOM 1181 O O . VAL A 1 142 ? -8.020 2.840 3.864 1.00 96.75 142 VAL A O 1
ATOM 1184 N N . LEU A 1 143 ? -5.851 2.906 4.457 1.00 96.62 143 LEU A N 1
ATOM 1185 C CA . LEU A 1 143 ? -5.343 3.047 3.089 1.00 96.62 143 LEU A CA 1
ATOM 1186 C C . LEU A 1 143 ? -5.670 1.814 2.242 1.00 96.62 143 LEU A C 1
ATOM 1188 O O . LEU A 1 143 ? -6.176 1.934 1.123 1.00 96.62 143 LEU A O 1
ATOM 1192 N N . LEU A 1 144 ? -5.475 0.625 2.814 1.00 96.12 144 LEU A N 1
ATOM 1193 C CA . LEU A 1 144 ? -5.902 -0.635 2.217 1.00 96.12 144 LEU A CA 1
ATOM 1194 C C . LEU A 1 144 ? -7.399 -0.642 1.909 1.00 96.12 144 LEU A C 1
ATOM 1196 O O . LEU A 1 144 ? -7.786 -0.991 0.794 1.00 96.12 144 LEU A O 1
ATOM 1200 N N . PHE A 1 145 ? -8.252 -0.228 2.850 1.00 97.38 145 PHE A N 1
ATOM 1201 C CA . PHE A 1 145 ? -9.697 -0.169 2.624 1.00 97.38 145 PHE A CA 1
ATOM 1202 C C . PHE A 1 145 ? -10.068 0.831 1.531 1.00 97.38 145 PHE A C 1
ATOM 1204 O O . PHE A 1 145 ? -10.883 0.529 0.662 1.00 97.38 145 PHE A O 1
ATOM 1211 N N . GLN A 1 146 ? -9.462 2.019 1.538 1.00 94.88 146 GLN A N 1
ATOM 1212 C CA . GLN A 1 146 ? -9.712 3.042 0.526 1.00 94.88 146 GLN A CA 1
ATOM 1213 C C . GLN A 1 146 ? -9.398 2.536 -0.879 1.00 94.88 146 GLN A C 1
ATOM 1215 O O . GLN A 1 146 ? -10.153 2.841 -1.803 1.00 94.88 146 GLN A O 1
ATOM 1220 N N . ARG A 1 147 ? -8.332 1.743 -1.019 1.00 94.50 147 ARG A N 1
ATOM 1221 C CA . ARG A 1 147 ? -7.889 1.203 -2.301 1.00 94.50 147 ARG A CA 1
ATOM 1222 C C . ARG A 1 147 ? -8.655 -0.038 -2.748 1.00 94.50 147 ARG A C 1
ATOM 1224 O O . ARG A 1 147 ? -8.984 -0.133 -3.923 1.00 94.50 147 ARG A O 1
ATOM 1231 N N . THR A 1 148 ? -8.899 -0.980 -1.842 1.00 94.38 148 THR A N 1
ATOM 1232 C CA . THR A 1 148 ? -9.468 -2.299 -2.176 1.00 94.38 148 THR A CA 1
ATOM 1233 C C . THR A 1 148 ? -10.985 -2.343 -2.080 1.00 94.38 148 THR A C 1
ATOM 1235 O O . THR A 1 148 ? -11.611 -3.153 -2.751 1.00 94.38 148 THR A O 1
ATOM 1238 N N . LYS A 1 149 ? -11.580 -1.523 -1.202 1.00 94.06 149 LYS A N 1
ATOM 1239 C CA . LYS A 1 149 ? -12.981 -1.650 -0.762 1.00 94.06 149 LYS A CA 1
ATOM 1240 C C . LYS A 1 149 ? -13.338 -3.060 -0.265 1.00 94.06 149 LYS A C 1
ATOM 1242 O O . LYS A 1 149 ? -14.499 -3.446 -0.287 1.00 94.06 149 LYS A O 1
ATOM 1247 N N . SER A 1 150 ? -12.342 -3.810 0.212 1.00 94.75 150 SER A N 1
ATOM 1248 C CA . SER A 1 150 ? -12.479 -5.204 0.631 1.00 94.75 150 SER A CA 1
ATOM 1249 C C . SER A 1 150 ? -13.355 -5.356 1.883 1.00 94.75 150 SER A C 1
ATOM 1251 O O . SER A 1 150 ? -13.125 -4.688 2.897 1.00 94.75 150 SER A O 1
ATOM 1253 N N . ASP A 1 151 ? -14.319 -6.280 1.835 1.00 96.25 151 ASP A N 1
ATOM 1254 C CA . ASP A 1 151 ? -15.219 -6.612 2.949 1.00 96.25 151 ASP A CA 1
ATOM 1255 C C . ASP A 1 151 ? -14.487 -7.066 4.229 1.00 96.25 151 ASP A C 1
ATOM 1257 O O . ASP A 1 151 ? -14.819 -6.567 5.308 1.00 96.25 151 ASP A O 1
ATOM 1261 N N . PRO A 1 152 ? -13.477 -7.959 4.169 1.00 97.00 152 PRO A N 1
ATOM 1262 C CA . PRO A 1 152 ? -12.631 -8.280 5.318 1.00 97.00 152 PRO A CA 1
ATOM 1263 C C . PRO A 1 152 ? -12.046 -7.053 6.027 1.00 97.00 152 PRO A C 1
ATOM 1265 O O . PRO A 1 152 ? -12.093 -6.966 7.256 1.00 97.00 152 PRO A O 1
ATOM 1268 N N . ILE A 1 153 ? -11.543 -6.078 5.263 1.00 97.06 153 ILE A N 1
ATOM 1269 C CA . ILE A 1 153 ? -10.958 -4.858 5.829 1.00 97.06 153 ILE A CA 1
ATOM 1270 C C . ILE A 1 153 ? -12.065 -3.961 6.396 1.00 97.06 153 ILE A C 1
ATOM 1272 O O . ILE A 1 153 ? -11.916 -3.418 7.488 1.00 97.06 153 ILE A O 1
ATOM 1276 N N . LYS A 1 154 ? -13.213 -3.856 5.715 1.00 97.75 154 LYS A N 1
ATOM 1277 C CA . LYS A 1 154 ? -14.384 -3.137 6.234 1.00 97.75 154 LYS A CA 1
ATOM 1278 C C . LYS A 1 154 ? -14.813 -3.667 7.605 1.00 97.75 154 LYS A C 1
ATOM 1280 O O . LYS A 1 154 ? -14.979 -2.875 8.529 1.00 97.75 154 LYS A O 1
ATOM 1285 N N . ARG A 1 155 ? -14.933 -4.991 7.760 1.00 97.56 155 ARG A N 1
ATOM 1286 C CA . ARG A 1 155 ? -15.283 -5.631 9.042 1.00 97.56 155 ARG A CA 1
ATOM 1287 C C . ARG A 1 155 ? -14.249 -5.335 10.125 1.00 97.56 155 ARG A C 1
ATOM 1289 O O . ARG A 1 155 ? -14.629 -4.989 11.237 1.00 97.56 155 ARG A O 1
ATOM 1296 N N . LEU A 1 156 ? -12.956 -5.377 9.790 1.00 97.44 156 LEU A N 1
ATOM 1297 C CA . LEU A 1 156 ? -11.890 -4.980 10.714 1.00 97.44 156 LEU A CA 1
ATOM 1298 C C . LEU A 1 156 ? -12.072 -3.534 11.207 1.00 97.44 156 LEU A C 1
ATOM 1300 O O . LEU A 1 156 ? -11.965 -3.272 12.407 1.00 97.44 156 LEU A O 1
ATOM 1304 N N . LEU A 1 157 ? -12.364 -2.596 10.301 1.00 97.50 157 LEU A N 1
ATOM 1305 C CA . LEU A 1 157 ? -12.609 -1.195 10.650 1.00 97.50 157 LEU A CA 1
ATOM 1306 C C . LEU A 1 157 ? -13.873 -1.034 11.511 1.00 97.50 157 LEU A C 1
ATOM 1308 O O . LEU A 1 157 ? -13.855 -0.272 12.477 1.00 97.50 157 LEU A O 1
ATOM 1312 N N . GLU A 1 158 ? -14.954 -1.752 11.200 1.00 97.31 158 GLU A N 1
ATOM 1313 C CA . GLU A 1 158 ? -16.198 -1.733 11.981 1.00 97.31 158 GLU A CA 1
ATOM 1314 C C . GLU A 1 158 ? -15.996 -2.263 13.406 1.00 97.31 158 GLU A C 1
ATOM 1316 O O . GLU A 1 158 ? -16.439 -1.628 14.368 1.00 97.31 158 GLU A O 1
ATOM 1321 N N . ASP A 1 159 ? -15.294 -3.386 13.555 1.00 96.25 159 ASP A N 1
ATOM 1322 C CA . ASP A 1 159 ? -14.959 -3.973 14.854 1.00 96.25 159 ASP A CA 1
ATOM 1323 C C . ASP A 1 159 ? -14.069 -3.029 15.667 1.00 96.25 159 ASP A C 1
ATOM 1325 O O . ASP A 1 159 ? -14.319 -2.786 16.852 1.00 96.25 159 ASP A O 1
ATOM 1329 N N . THR A 1 160 ? -13.073 -2.428 15.010 1.00 94.88 160 THR A N 1
ATOM 1330 C CA . THR A 1 160 ? -12.166 -1.449 15.619 1.00 94.88 160 THR A CA 1
ATOM 1331 C C . THR A 1 160 ? -12.926 -0.208 16.084 1.00 94.88 160 THR A C 1
ATOM 1333 O O . THR A 1 160 ? -12.718 0.268 17.198 1.00 94.88 160 THR A O 1
ATOM 1336 N N . TYR A 1 161 ? -13.860 0.303 15.281 1.00 94.62 161 TYR A N 1
ATOM 1337 C CA . TYR A 1 161 ? -14.707 1.429 15.668 1.00 94.62 161 TYR A CA 1
ATOM 1338 C C . TYR A 1 161 ? -15.549 1.126 16.920 1.00 94.62 161 TYR A C 1
ATOM 1340 O O . TYR A 1 161 ? -15.671 1.985 17.796 1.00 94.62 161 TYR A O 1
ATOM 1348 N N . LYS A 1 162 ? -16.104 -0.087 17.024 1.00 93.25 162 LYS A N 1
ATOM 1349 C CA . LYS A 1 162 ? -16.988 -0.483 18.131 1.00 93.25 162 LYS A CA 1
ATOM 1350 C C . LYS A 1 162 ? -16.231 -0.779 19.425 1.00 93.25 162 LYS A C 1
ATOM 1352 O O . LYS A 1 162 ? -16.686 -0.379 20.493 1.00 93.25 162 LYS A O 1
ATOM 1357 N N . THR A 1 163 ? -15.101 -1.479 19.335 1.00 91.19 163 THR A N 1
ATOM 1358 C CA . THR A 1 163 ? -14.488 -2.146 20.499 1.00 91.19 163 THR A CA 1
ATOM 1359 C C . THR A 1 163 ? -13.163 -1.543 20.964 1.00 91.19 163 THR A C 1
ATOM 1361 O O . THR A 1 163 ? -12.750 -1.815 22.088 1.00 91.19 163 THR A O 1
ATOM 1364 N N . ASN A 1 164 ? -12.498 -0.708 20.156 1.00 90.75 164 ASN A N 1
ATOM 1365 C CA . ASN A 1 164 ? -11.168 -0.203 20.498 1.00 90.75 164 ASN A CA 1
ATOM 1366 C C . ASN A 1 164 ? -11.211 0.802 21.671 1.00 90.75 164 ASN A C 1
ATOM 1368 O O . ASN A 1 164 ? -12.018 1.735 21.697 1.00 90.75 164 ASN A O 1
ATOM 1372 N N . ASP A 1 165 ? -10.312 0.620 22.636 1.00 89.44 165 ASP A N 1
ATOM 1373 C CA . ASP A 1 165 ? -10.148 1.444 23.838 1.00 89.44 165 ASP A CA 1
ATOM 1374 C C . ASP A 1 165 ? -9.693 2.876 23.509 1.00 89.44 165 ASP A C 1
ATOM 1376 O O . ASP A 1 165 ? -10.138 3.842 24.138 1.00 89.44 165 ASP A O 1
ATOM 1380 N N . LEU A 1 166 ? -8.882 3.051 22.463 1.00 89.44 166 LEU A N 1
ATOM 1381 C CA . LEU A 1 166 ? -8.358 4.354 22.073 1.00 89.44 166 LEU A CA 1
ATOM 1382 C C . LEU A 1 166 ? -9.379 5.132 21.235 1.00 89.44 166 LEU A C 1
ATOM 1384 O O . LEU A 1 166 ? -9.690 4.813 20.084 1.00 89.44 166 LEU A O 1
ATOM 1388 N N . LYS A 1 167 ? -9.878 6.240 21.801 1.00 90.94 167 LYS A N 1
ATOM 1389 C CA . LYS A 1 167 ? -10.833 7.146 21.135 1.00 90.94 167 LYS A CA 1
ATOM 1390 C C . LYS A 1 167 ? -10.314 7.661 19.788 1.00 90.94 167 LYS A C 1
ATOM 1392 O O . LYS A 1 167 ? -11.103 7.809 18.855 1.00 90.94 167 LYS A O 1
ATOM 1397 N N . ILE A 1 168 ? -9.010 7.9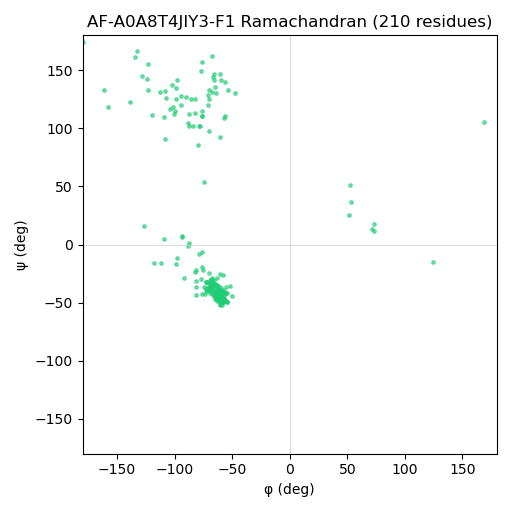26 19.680 1.00 90.88 168 ILE A N 1
ATOM 1398 C CA . ILE A 1 168 ? -8.398 8.398 18.435 1.00 90.88 168 ILE A CA 1
ATOM 1399 C C . ILE A 1 168 ? -8.507 7.347 17.324 1.00 90.88 168 ILE A C 1
ATOM 1401 O O . ILE A 1 168 ? -8.990 7.672 16.243 1.00 90.88 168 ILE A O 1
ATOM 1405 N N . ILE A 1 169 ? -8.195 6.080 17.609 1.00 92.50 169 ILE A N 1
ATOM 1406 C CA . ILE A 1 169 ? -8.308 4.974 16.647 1.00 92.50 169 ILE A CA 1
ATOM 1407 C C . ILE A 1 169 ? -9.761 4.801 16.193 1.00 92.50 169 ILE A C 1
ATOM 1409 O O . ILE A 1 169 ? -10.033 4.751 14.991 1.00 92.50 169 ILE A O 1
ATOM 1413 N N . ARG A 1 170 ? -10.720 4.825 17.131 1.00 93.50 170 ARG A N 1
ATOM 1414 C CA . ARG A 1 170 ? -12.153 4.783 16.792 1.00 93.50 170 ARG A CA 1
ATOM 1415 C C . ARG A 1 170 ? -12.567 5.919 15.856 1.00 93.50 170 ARG A C 1
ATOM 1417 O O . ARG A 1 170 ? -13.336 5.688 14.925 1.00 93.50 170 ARG A O 1
ATOM 1424 N N . LYS A 1 171 ? -12.051 7.137 16.063 1.00 92.12 171 LYS A N 1
ATOM 1425 C CA . LYS A 1 171 ? -12.321 8.289 15.185 1.00 92.12 171 LYS A CA 1
ATOM 1426 C C . LYS A 1 171 ? -11.796 8.051 13.764 1.00 92.12 171 LYS A C 1
ATOM 1428 O O . LYS A 1 171 ? -12.513 8.348 12.813 1.00 92.12 171 LYS A O 1
ATOM 1433 N N . PHE A 1 172 ? -10.590 7.498 13.616 1.00 92.81 172 PHE A N 1
ATOM 1434 C CA . PHE A 1 172 ? -10.031 7.147 12.304 1.00 92.81 172 PHE A CA 1
ATOM 1435 C C . PHE A 1 172 ? -10.883 6.097 11.583 1.00 92.81 172 PHE A C 1
ATOM 1437 O O . PHE A 1 172 ? -11.262 6.316 10.433 1.00 92.81 172 PHE A O 1
ATOM 1444 N N . ALA A 1 173 ? -11.248 5.010 12.269 1.00 94.75 173 ALA A N 1
ATOM 1445 C CA . ALA A 1 173 ? -12.101 3.961 11.712 1.00 94.75 173 ALA A CA 1
ATOM 1446 C C . ALA A 1 173 ? -13.469 4.505 11.264 1.00 94.75 173 ALA A C 1
ATOM 1448 O O . ALA A 1 173 ? -13.889 4.280 10.132 1.00 94.75 173 ALA A O 1
ATOM 1449 N N . ARG A 1 174 ? -14.122 5.303 12.119 1.00 94.25 174 ARG A N 1
ATOM 1450 C CA . ARG A 1 174 ? -15.398 5.970 11.818 1.00 94.25 174 ARG A CA 1
ATOM 1451 C C . ARG A 1 174 ? -15.324 6.810 10.543 1.00 94.25 174 ARG A C 1
ATOM 1453 O O . ARG A 1 174 ? -16.190 6.697 9.680 1.00 94.25 174 ARG A O 1
ATOM 1460 N N . ASN A 1 175 ? -14.292 7.649 10.439 1.00 93.88 175 ASN A N 1
ATOM 1461 C CA . ASN A 1 175 ? -14.106 8.539 9.297 1.00 93.88 175 ASN A CA 1
ATOM 1462 C C . ASN A 1 175 ? -13.862 7.743 8.005 1.00 93.88 175 ASN A C 1
ATOM 1464 O O . ASN A 1 175 ? -14.431 8.077 6.971 1.00 93.88 175 ASN A O 1
ATOM 1468 N N . ALA A 1 176 ? -13.066 6.671 8.067 1.00 94.31 176 ALA A N 1
ATOM 1469 C CA . ALA A 1 176 ? -12.809 5.806 6.917 1.00 94.31 176 ALA A CA 1
ATOM 1470 C C . ALA A 1 176 ? -14.068 5.070 6.425 1.00 94.31 176 ALA A C 1
ATOM 1472 O O . ALA A 1 176 ? -14.224 4.864 5.223 1.00 94.31 176 ALA A O 1
ATOM 1473 N N . LEU A 1 177 ? -14.974 4.710 7.341 1.00 94.94 177 LEU A N 1
ATOM 1474 C CA . LEU A 1 177 ? -16.264 4.081 7.037 1.00 94.94 177 LEU A CA 1
ATOM 1475 C C . LEU A 1 177 ? -17.333 5.074 6.543 1.00 94.94 177 LEU A C 1
ATOM 1477 O O . LEU A 1 177 ? -18.404 4.647 6.122 1.00 94.94 177 LEU A O 1
ATOM 1481 N N . GLY A 1 178 ? -17.068 6.384 6.592 1.00 92.94 178 GLY A N 1
ATOM 1482 C CA . GLY A 1 178 ? -18.028 7.414 6.184 1.00 92.94 178 GLY A CA 1
ATOM 1483 C C . GLY A 1 178 ? -19.187 7.620 7.166 1.00 92.94 178 GLY A C 1
ATOM 1484 O O . GLY A 1 178 ? -20.211 8.195 6.800 1.00 92.94 178 GLY A O 1
ATOM 1485 N N . TYR A 1 179 ? -19.060 7.167 8.415 1.00 89.81 179 TYR A N 1
ATOM 1486 C CA . TYR A 1 179 ? -20.083 7.402 9.433 1.00 89.81 179 TYR A CA 1
ATOM 1487 C C . TYR A 1 179 ? -20.083 8.877 9.853 1.00 89.81 179 TYR A C 1
ATOM 1489 O O . TYR A 1 179 ? -19.087 9.383 10.381 1.00 89.81 179 TYR A O 1
ATOM 1497 N N . LYS A 1 180 ? -21.219 9.560 9.652 1.00 76.94 180 LYS A N 1
ATOM 1498 C CA . LYS A 1 180 ? -21.442 10.928 10.145 1.00 76.94 180 LYS A CA 1
ATOM 1499 C C . LYS A 1 180 ? -21.328 10.957 11.673 1.00 76.94 180 LYS A C 1
ATOM 1501 O O . LYS A 1 180 ? -21.764 10.035 12.366 1.00 76.94 180 LYS A O 1
ATOM 1506 N N . SER A 1 181 ? -20.735 12.014 12.218 1.00 64.75 181 SER A N 1
ATOM 1507 C CA . SER A 1 181 ? -20.725 12.232 13.661 1.00 64.75 181 SER A CA 1
ATOM 1508 C C . SER A 1 181 ? -22.149 12.483 14.159 1.00 64.75 181 SER A C 1
ATOM 1510 O O . SER A 1 181 ? -22.930 13.136 13.475 1.00 64.75 181 SER A O 1
ATOM 1512 N N . SER A 1 182 ? -22.490 12.061 15.378 1.00 58.75 182 SER A N 1
ATOM 1513 C CA . SER A 1 182 ? -23.744 12.490 16.020 1.00 58.75 182 SER A CA 1
ATOM 1514 C C . SER A 1 182 ? -23.833 14.018 16.159 1.00 58.75 182 SER A C 1
ATOM 1516 O O . SER A 1 182 ? -24.927 14.571 16.120 1.00 58.75 182 SER A O 1
ATOM 1518 N N . SER A 1 183 ? -22.690 14.714 16.223 1.00 55.97 183 SER A N 1
ATOM 1519 C CA . SER A 1 183 ? -22.619 16.180 16.116 1.00 55.97 183 SER A CA 1
ATOM 1520 C C . SER A 1 183 ? -22.990 16.718 14.730 1.00 55.97 183 SER A C 1
ATOM 1522 O O . SER A 1 183 ? -23.502 17.825 14.639 1.00 55.97 183 SER A O 1
ATOM 1524 N N . ASP A 1 184 ? -22.767 15.948 13.663 1.00 48.53 184 ASP A N 1
ATOM 1525 C CA . ASP A 1 184 ? -23.092 16.351 12.287 1.00 48.53 184 ASP A CA 1
ATOM 1526 C C . ASP A 1 184 ? -24.585 16.110 12.001 1.00 48.53 184 ASP A C 1
ATOM 1528 O O . ASP A 1 184 ? -25.222 16.880 11.290 1.00 48.53 184 ASP A O 1
ATOM 1532 N N . ILE A 1 185 ? -25.171 15.081 12.629 1.00 50.38 185 ILE A N 1
ATOM 1533 C CA . ILE A 1 185 ? -26.617 14.800 12.592 1.00 50.38 185 ILE A CA 1
ATOM 153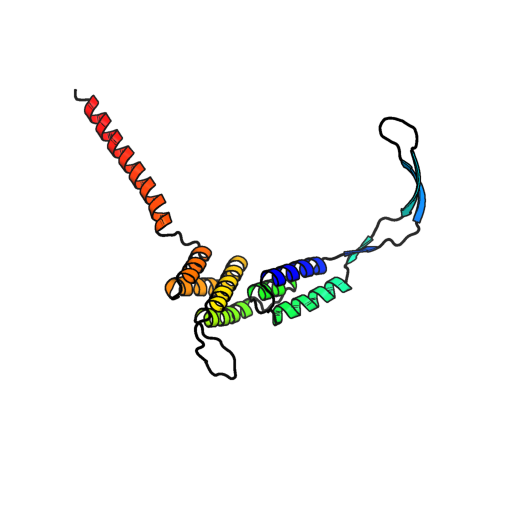4 C C . ILE A 1 185 ? -27.409 15.887 13.339 1.00 50.38 185 ILE A C 1
ATOM 1536 O O . ILE A 1 185 ? -28.511 16.240 12.926 1.00 50.38 185 ILE A O 1
ATOM 1540 N N . ALA A 1 186 ? -26.852 16.466 14.409 1.00 48.19 186 ALA A N 1
ATOM 1541 C CA . ALA A 1 186 ? -27.495 17.565 15.133 1.00 48.19 186 ALA A CA 1
ATOM 1542 C C . ALA A 1 186 ? -27.622 18.850 14.283 1.00 48.19 186 ALA A C 1
ATOM 1544 O O . ALA A 1 186 ? -28.594 19.593 14.433 1.00 48.19 186 ALA A O 1
ATOM 1545 N N . ILE A 1 187 ? -26.691 19.094 13.353 1.00 49.03 187 ILE A N 1
ATOM 1546 C CA . ILE A 1 187 ? -26.754 20.239 12.429 1.00 49.03 187 ILE A CA 1
ATOM 1547 C C . ILE A 1 187 ? -27.833 20.004 11.358 1.00 49.03 187 ILE A C 1
ATOM 1549 O O . ILE A 1 187 ? -28.646 20.892 11.117 1.00 49.03 187 ILE A O 1
ATOM 1553 N N . ASP A 1 188 ? -27.929 18.789 10.806 1.00 42.91 188 ASP A N 1
ATOM 1554 C CA . ASP A 1 188 ? -28.995 18.427 9.854 1.00 42.91 188 ASP A CA 1
ATOM 1555 C C . ASP A 1 188 ? -30.398 18.475 10.507 1.00 42.91 188 ASP A C 1
ATOM 1557 O O . ASP A 1 188 ? -31.340 19.031 9.942 1.00 42.91 188 ASP A O 1
ATOM 1561 N N . CYS A 1 189 ? -30.555 17.975 11.741 1.00 42.50 189 CYS A N 1
ATOM 1562 C CA . CYS A 1 189 ? -31.847 18.012 12.441 1.00 42.50 189 CYS A CA 1
ATOM 1563 C C . CYS A 1 189 ? -32.256 19.419 12.913 1.00 42.50 189 CYS A C 1
ATOM 1565 O O . CYS A 1 189 ? -33.448 19.723 12.934 1.00 42.50 189 CYS A O 1
ATOM 1567 N N . SER A 1 190 ? -31.313 20.295 13.280 1.00 43.22 190 SER A N 1
ATOM 1568 C CA . SER A 1 190 ? -31.646 21.673 13.688 1.00 43.22 190 SER A CA 1
ATOM 1569 C C . SER A 1 190 ? -32.141 22.536 12.523 1.00 43.22 190 SER A C 1
ATOM 1571 O O . SER A 1 190 ? -33.033 23.360 12.729 1.00 43.22 190 SER A O 1
ATOM 1573 N N . MET A 1 191 ? -31.674 22.290 11.291 1.00 42.75 191 MET A N 1
ATOM 1574 C CA . MET A 1 191 ? -32.252 22.921 10.097 1.00 42.75 191 MET A CA 1
ATOM 1575 C C . MET A 1 191 ? -33.662 22.400 9.776 1.00 42.75 191 MET A C 1
ATOM 1577 O O . MET A 1 191 ? -34.521 23.187 9.381 1.00 42.75 191 MET A O 1
ATOM 1581 N N . CYS A 1 192 ? -33.958 21.123 10.042 1.00 47.19 192 CYS A N 1
ATOM 1582 C CA . CYS A 1 192 ? -35.324 20.595 9.926 1.00 47.19 192 CYS A CA 1
ATOM 1583 C C . CYS A 1 192 ? -36.281 21.177 10.985 1.00 47.19 192 CYS A C 1
ATOM 1585 O O . CYS A 1 192 ? -37.441 21.457 10.682 1.00 47.19 192 CYS A O 1
ATOM 1587 N N . ILE A 1 193 ? -35.807 21.410 12.215 1.00 49.09 193 ILE A N 1
ATOM 1588 C CA . ILE A 1 193 ? -36.630 21.975 13.301 1.00 49.09 193 ILE A CA 1
ATOM 1589 C C . ILE A 1 193 ? -36.872 23.482 13.096 1.00 49.09 193 ILE A C 1
ATOM 1591 O O . ILE A 1 193 ? -37.985 23.956 13.329 1.00 49.09 193 ILE A O 1
ATOM 1595 N N . LEU A 1 194 ? -35.887 24.234 12.586 1.00 45.75 194 LEU A N 1
ATOM 1596 C CA . LEU A 1 194 ? -36.069 25.650 12.233 1.00 45.75 194 LEU A CA 1
ATOM 1597 C C . LEU A 1 194 ? -36.985 25.840 11.009 1.00 45.75 194 LEU A C 1
ATOM 1599 O O . LEU A 1 194 ? -37.783 26.778 10.991 1.00 45.75 194 LEU A O 1
ATOM 1603 N N . GLY A 1 195 ? -36.951 24.926 10.031 1.00 43.16 195 GLY A N 1
ATOM 1604 C CA . GLY A 1 195 ? -37.888 24.922 8.899 1.00 43.16 195 GLY A CA 1
ATOM 1605 C C . GLY A 1 195 ? -39.335 24.608 9.303 1.00 43.16 195 GLY A C 1
ATOM 1606 O O . GLY A 1 195 ? -40.269 25.233 8.800 1.00 43.16 195 GLY A O 1
ATOM 1607 N N . ALA A 1 196 ? -39.539 23.700 10.264 1.00 45.94 196 ALA A N 1
ATOM 1608 C CA . ALA A 1 196 ? -40.869 23.398 10.793 1.00 45.94 196 ALA A CA 1
ATOM 1609 C C . ALA A 1 196 ? -41.443 24.560 11.628 1.00 45.94 196 ALA A C 1
ATOM 1611 O O . ALA A 1 196 ? -42.616 24.901 11.480 1.00 45.94 196 ALA A O 1
ATOM 1612 N N . ALA A 1 197 ? -40.627 25.232 12.448 1.00 47.94 197 ALA A N 1
ATOM 1613 C CA . ALA A 1 197 ? -41.074 26.386 13.233 1.00 47.94 197 ALA A CA 1
ATOM 1614 C C . ALA A 1 197 ? -41.480 27.592 12.358 1.00 47.94 197 ALA A C 1
ATOM 1616 O O . ALA A 1 197 ? -42.436 28.294 12.692 1.00 47.94 197 ALA A O 1
ATOM 1617 N N . ALA A 1 198 ? -40.823 27.803 11.211 1.00 47.50 198 ALA A N 1
ATOM 1618 C CA . ALA A 1 198 ? -41.197 28.852 10.258 1.00 47.50 198 ALA A CA 1
ATOM 1619 C C . ALA A 1 198 ? -42.548 28.579 9.565 1.00 47.50 198 ALA A C 1
ATOM 1621 O O . ALA A 1 198 ? -43.327 29.508 9.348 1.00 47.50 198 ALA A O 1
ATOM 1622 N N . LEU A 1 199 ? -42.872 27.311 9.284 1.00 46.28 199 LEU A N 1
ATOM 1623 C CA . LEU A 1 199 ? -44.167 26.927 8.708 1.00 46.28 199 LEU A CA 1
ATOM 1624 C C . LEU A 1 199 ? -45.315 27.029 9.725 1.00 46.28 199 LEU A C 1
ATOM 1626 O O . LEU A 1 199 ? -46.393 27.500 9.371 1.00 46.28 199 LEU A O 1
ATOM 1630 N N . PHE A 1 200 ? -45.091 26.688 10.999 1.00 47.00 200 PHE A N 1
ATOM 1631 C CA . PHE A 1 200 ? -46.110 26.880 12.042 1.00 47.00 200 PHE A CA 1
ATOM 1632 C C . PHE A 1 200 ? -46.304 28.357 12.435 1.00 47.00 200 PHE A C 1
ATOM 1634 O O . PHE A 1 200 ? -47.428 28.766 12.726 1.00 47.00 200 PHE A O 1
ATOM 1641 N N . GLY A 1 201 ? -45.252 29.184 12.379 1.00 46.84 201 GLY A N 1
ATOM 1642 C CA . GLY A 1 201 ? -45.353 30.631 12.612 1.00 46.84 201 GLY A CA 1
ATOM 1643 C C . GLY A 1 201 ? -46.101 31.384 11.504 1.00 46.84 201 GLY A C 1
ATOM 1644 O O . GLY A 1 201 ? -46.889 32.284 11.798 1.00 46.84 201 GLY A O 1
ATOM 1645 N N . ALA A 1 202 ? -45.917 30.988 10.239 1.00 44.12 202 ALA A N 1
ATOM 1646 C CA . ALA A 1 202 ? -46.607 31.604 9.103 1.00 44.12 202 ALA A CA 1
ATOM 1647 C C . ALA A 1 202 ? -48.116 31.291 9.081 1.00 44.12 202 ALA A C 1
ATOM 1649 O O . ALA A 1 202 ? -48.921 32.171 8.786 1.00 44.12 202 ALA A O 1
ATOM 1650 N N . VAL A 1 203 ? -48.522 30.076 9.472 1.00 47.97 203 VAL A N 1
ATOM 1651 C CA . VAL A 1 203 ? -49.948 29.704 9.549 1.00 47.97 203 VAL A CA 1
ATOM 1652 C C . VAL A 1 203 ? -50.673 30.460 10.672 1.00 47.97 203 VAL A C 1
ATOM 1654 O O . VAL A 1 203 ? -51.837 30.826 10.509 1.00 47.97 203 VAL A O 1
ATOM 1657 N N . TYR A 1 204 ? -49.994 30.770 11.782 1.00 46.66 204 TYR A N 1
ATOM 1658 C CA . TYR A 1 204 ? -50.607 31.511 12.890 1.00 46.66 204 TYR A CA 1
ATOM 1659 C C . TYR A 1 204 ? -50.826 33.001 12.570 1.00 46.66 204 TYR A C 1
ATOM 1661 O O . TYR A 1 204 ? -51.810 33.590 13.017 1.00 46.66 204 TYR A O 1
ATOM 1669 N N . TYR A 1 205 ? -49.957 33.616 11.759 1.00 44.03 205 TYR A N 1
ATOM 1670 C CA . TYR A 1 205 ? -50.102 35.028 11.381 1.00 44.03 205 TYR A CA 1
ATOM 1671 C C . TYR A 1 205 ? -51.177 35.266 10.309 1.00 44.03 205 TYR A C 1
ATOM 1673 O O . TYR A 1 205 ? -51.825 36.309 10.332 1.00 44.03 205 TYR A O 1
ATOM 1681 N N . SER A 1 206 ? -51.432 34.300 9.418 1.00 46.84 206 SER A N 1
ATOM 1682 C CA . SER A 1 206 ? -52.496 34.419 8.407 1.00 46.84 206 SER A CA 1
ATOM 1683 C C . SER A 1 206 ? -53.913 34.229 8.960 1.00 46.84 206 SER A C 1
ATOM 1685 O O . SER A 1 206 ? -54.861 34.710 8.350 1.00 46.84 206 SER A O 1
ATOM 1687 N N . TYR A 1 207 ? -54.084 33.569 10.111 1.00 45.62 207 TYR A N 1
ATOM 1688 C CA . TYR A 1 207 ? -55.406 33.424 10.737 1.00 45.62 207 TYR A CA 1
ATOM 1689 C C . TYR A 1 207 ? -55.839 34.654 11.544 1.00 45.62 207 TYR A C 1
ATOM 1691 O O . TYR A 1 207 ? -57.035 34.855 11.746 1.00 45.62 207 TYR A O 1
ATOM 1699 N N . LYS A 1 208 ? -54.896 35.495 11.986 1.00 44.78 208 LYS A N 1
ATOM 1700 C CA . LYS A 1 208 ? -55.209 36.677 12.802 1.00 44.78 208 LYS A CA 1
ATOM 1701 C C . LYS A 1 208 ? -55.655 37.889 11.974 1.00 44.78 208 LYS A C 1
ATOM 1703 O O . LYS A 1 208 ? -56.375 38.727 12.486 1.00 44.78 208 LYS A O 1
ATOM 1708 N N . THR A 1 209 ? -55.291 37.970 10.696 1.00 49.75 209 THR A N 1
ATOM 1709 C CA . THR A 1 209 ? -55.675 39.084 9.807 1.00 49.75 209 THR A CA 1
ATOM 1710 C C . THR A 1 209 ? -57.006 38.890 9.077 1.00 49.75 209 THR A C 1
ATOM 1712 O O . THR A 1 209 ? -57.409 39.769 8.325 1.00 49.75 209 THR A O 1
ATOM 1715 N N . ILE A 1 210 ? -57.693 37.757 9.269 1.00 50.91 210 ILE A N 1
ATOM 1716 C CA . ILE A 1 210 ? -59.008 37.485 8.654 1.00 50.91 210 ILE A CA 1
ATOM 1717 C C . ILE A 1 210 ? -60.168 37.774 9.631 1.00 50.91 210 ILE A C 1
ATOM 1719 O O . ILE A 1 210 ? -61.318 37.839 9.206 1.00 50.91 210 ILE A O 1
ATOM 1723 N N . PHE A 1 211 ? -59.888 37.980 10.923 1.00 49.12 211 PHE A N 1
ATOM 1724 C CA . PHE A 1 211 ? -60.910 38.118 11.972 1.00 49.12 211 PHE A CA 1
ATOM 1725 C C . PHE A 1 211 ? -60.805 39.388 12.836 1.00 49.12 211 PHE A C 1
ATOM 1727 O O . PHE A 1 211 ? -61.467 39.444 13.870 1.00 49.12 211 PHE A O 1
ATOM 1734 N N . ASP A 1 212 ? -60.051 40.401 12.399 1.00 43.62 212 ASP A N 1
ATOM 1735 C CA . ASP A 1 212 ? -60.103 41.770 12.946 1.00 43.62 212 ASP A CA 1
ATOM 1736 C C . ASP A 1 212 ? -60.519 42.766 11.851 1.00 43.62 212 ASP A C 1
ATOM 1738 O O . ASP A 1 212 ? -59.967 42.668 10.727 1.00 43.62 212 ASP A O 1
#

Mean predicted aligned error: 13.43 Å

Foldseek 3Di:
DDDPVRLVVLLVVLLCLLQDKDWDQDADWDWDFDFDDDPPDPDGPDTDTDIGRPDDIDIDRPVVSNVVSLVVLVCCLVDPPFPLSVLSSCVSNVPPCSVVVVLVLLVCLLCLLVQFDDDDPPDGDNDDNDPVSNVRSLVSLLSCCVPPVDPSSLVSLVCCLVDRPDPVSVVSSCVSNVPDDPVRVVVVVVVVVVVVVVVVVVVVVVVVVVPD

Solvent-accessible surface area (backbone atoms only — not comparable to full-atom values): 12199 Å² total; per-residue (Å²): 131,82,52,72,66,56,53,50,51,52,51,52,53,36,56,49,30,56,68,35,63,40,79,44,70,90,68,65,62,46,76,43,80,44,74,48,64,57,92,91,48,103,52,73,79,47,85,46,78,41,83,43,66,80,50,80,71,47,78,43,76,32,60,68,50,24,52,53,25,50,52,52,32,53,49,38,38,76,65,49,91,44,63,40,56,16,51,52,28,31,60,76,70,66,52,88,58,54,73,66,47,50,60,54,49,48,52,54,39,50,30,35,57,70,29,38,56,89,82,58,95,91,52,85,52,81,49,82,68,51,63,67,56,24,52,49,32,51,52,37,50,45,54,35,29,74,73,66,68,40,63,72,47,50,52,53,35,54,51,38,39,74,67,49,86,51,67,67,60,20,51,53,31,34,57,72,71,66,57,77,50,75,73,55,51,52,54,58,50,49,54,54,52,54,54,51,52,53,56,58,52,53,58,57,58,62,61,58,69,76,78,112